Protein AF-A0A165H235-F1 (afdb_monomer_lite)

Organism: NCBI:txid1353952

Structure (mmCIF, N/CA/C/O backbone):
data_AF-A0A165H235-F1
#
_entry.id   AF-A0A165H235-F1
#
loop_
_atom_site.group_PDB
_atom_site.id
_atom_site.type_symbol
_atom_site.label_atom_id
_atom_site.label_alt_id
_atom_site.label_comp_id
_atom_site.label_asym_id
_atom_site.label_entity_id
_atom_site.label_seq_id
_atom_site.pdbx_PDB_ins_code
_atom_site.Cartn_x
_atom_site.Cartn_y
_atom_site.Cartn_z
_atom_site.occupancy
_atom_site.B_iso_or_equiv
_atom_site.auth_seq_id
_atom_site.auth_comp_id
_atom_site.auth_asym_id
_atom_site.auth_atom_id
_atom_site.pdbx_PDB_model_num
ATOM 1 N N . PRO A 1 1 ? -17.769 -40.967 25.991 1.00 37.25 1 PRO A N 1
ATOM 2 C CA . PRO A 1 1 ? -18.008 -39.716 26.748 1.00 37.25 1 PRO A CA 1
ATOM 3 C C . PRO A 1 1 ? -17.124 -38.586 26.201 1.00 37.25 1 PRO A C 1
ATOM 5 O O . PRO A 1 1 ? -15.931 -38.548 26.480 1.00 37.25 1 PRO A O 1
ATOM 8 N N . ILE A 1 2 ? -17.699 -37.720 25.364 1.00 36.91 2 ILE A N 1
ATOM 9 C CA . ILE A 1 2 ? -17.012 -36.523 24.865 1.00 36.91 2 ILE A CA 1
ATOM 10 C C . ILE A 1 2 ? -17.202 -35.439 25.925 1.00 36.91 2 ILE A C 1
ATOM 12 O O . ILE A 1 2 ? -18.337 -35.070 26.218 1.00 36.91 2 ILE A O 1
ATOM 16 N N . VAL A 1 3 ? -16.107 -34.974 26.523 1.00 38.44 3 VAL A N 1
ATOM 17 C CA . VAL A 1 3 ? -16.134 -33.826 27.436 1.00 38.44 3 VAL A CA 1
ATOM 18 C C . VAL A 1 3 ? -16.295 -32.567 26.576 1.00 38.44 3 VAL A C 1
ATOM 20 O O . VAL A 1 3 ? -15.507 -32.401 25.641 1.00 38.44 3 VAL A O 1
ATOM 23 N N . PRO A 1 4 ? -17.292 -31.698 26.820 1.00 41.06 4 PRO A N 1
ATOM 24 C CA . PRO A 1 4 ? -17.382 -30.426 26.115 1.00 41.06 4 PRO A CA 1
ATOM 25 C C . PRO A 1 4 ? -16.149 -29.581 26.438 1.00 41.06 4 PRO A C 1
ATOM 27 O O . PRO A 1 4 ? -15.816 -29.405 27.608 1.00 41.06 4 PRO A O 1
ATOM 30 N N . ALA A 1 5 ? -15.480 -29.053 25.414 1.00 43.16 5 ALA A N 1
ATOM 31 C CA . ALA A 1 5 ? -14.467 -28.030 25.631 1.00 43.16 5 ALA A CA 1
ATOM 32 C C . ALA A 1 5 ? -15.150 -26.784 26.210 1.00 43.16 5 ALA A C 1
ATOM 34 O O . ALA A 1 5 ? -16.130 -26.299 25.637 1.00 43.16 5 ALA A O 1
ATOM 35 N N . GLU A 1 6 ? -14.646 -26.280 27.335 1.00 39.03 6 GLU A N 1
ATOM 36 C CA . GLU A 1 6 ? -15.131 -25.036 27.924 1.00 39.03 6 GLU A CA 1
ATOM 37 C C . GLU A 1 6 ? -14.938 -23.895 26.920 1.00 39.03 6 GLU A C 1
ATOM 39 O O . GLU A 1 6 ? -13.818 -23.552 26.536 1.00 39.03 6 GLU A O 1
ATOM 44 N N . LEU A 1 7 ? -16.052 -23.307 26.481 1.00 41.62 7 LEU A N 1
ATOM 45 C CA . LEU A 1 7 ? -16.044 -22.054 25.741 1.00 41.62 7 LEU A CA 1
ATOM 46 C C . LEU A 1 7 ? -15.643 -20.945 26.715 1.00 41.62 7 LEU A C 1
ATOM 48 O O . LEU A 1 7 ? -16.502 -20.341 27.353 1.00 41.62 7 LEU A O 1
ATOM 52 N N . SER A 1 8 ? -14.336 -20.694 26.828 1.00 43.06 8 SER A N 1
ATOM 53 C CA . SER A 1 8 ? -13.803 -19.514 27.509 1.00 43.06 8 SER A CA 1
ATOM 54 C C . SER A 1 8 ? -14.536 -18.275 26.998 1.00 43.06 8 SER A C 1
ATOM 56 O O . SER A 1 8 ? -14.546 -18.035 25.783 1.00 43.06 8 SER A O 1
ATOM 58 N N . GLU A 1 9 ? -15.149 -17.508 27.900 1.00 40.31 9 GLU A N 1
ATOM 59 C CA . GLU A 1 9 ? -15.896 -16.309 27.527 1.00 40.31 9 GLU A CA 1
ATOM 60 C C . GLU A 1 9 ? -15.015 -15.366 26.688 1.00 40.31 9 GLU A C 1
ATOM 62 O O . GLU A 1 9 ? -13.829 -15.194 26.992 1.00 40.31 9 GLU A O 1
ATOM 67 N N . PRO A 1 10 ? -15.552 -14.750 25.618 1.00 41.97 10 PRO A N 1
ATOM 68 C CA . PRO A 1 10 ? -14.783 -13.806 24.828 1.00 41.97 10 PRO A CA 1
ATOM 69 C C . PRO A 1 10 ? -14.443 -12.597 25.700 1.00 41.97 10 PRO A C 1
ATOM 71 O O . PRO A 1 10 ? -15.325 -11.814 26.052 1.00 41.97 10 PRO A O 1
ATOM 74 N N . SER A 1 11 ? -13.154 -12.441 26.014 1.00 43.47 11 SER A N 1
ATOM 75 C CA . SER A 1 11 ? -12.611 -11.264 26.691 1.00 43.47 11 SER A CA 1
ATOM 76 C C . SER A 1 11 ? -13.186 -9.994 26.068 1.00 43.47 11 SER A C 1
ATOM 78 O O . SER A 1 11 ? -13.089 -9.816 24.847 1.00 43.47 11 SER A O 1
ATOM 80 N N . VAL A 1 12 ? -13.782 -9.140 26.906 1.00 47.09 12 VAL A N 1
ATOM 81 C CA . VAL A 1 12 ? -14.379 -7.858 26.506 1.00 47.09 12 VAL A CA 1
ATOM 82 C C . VAL A 1 12 ? -13.406 -7.125 25.573 1.00 47.09 12 VAL A C 1
ATOM 84 O O . VAL A 1 12 ? -12.228 -7.018 25.924 1.00 47.09 12 VAL A O 1
ATOM 87 N N . PRO A 1 13 ? -13.840 -6.662 24.384 1.00 52.34 13 PRO A N 1
ATOM 88 C CA . PRO A 1 13 ? -12.943 -5.954 23.486 1.00 52.34 13 PRO A CA 1
ATOM 89 C C . PRO A 1 13 ? -12.426 -4.696 24.178 1.00 52.34 13 PRO A C 1
ATOM 91 O O . PRO A 1 13 ? -13.201 -3.957 24.788 1.00 52.34 13 PRO A O 1
ATOM 94 N N . ASP A 1 14 ? -11.119 -4.477 24.056 1.00 62.03 14 ASP A N 1
ATOM 95 C CA . ASP A 1 14 ? -10.429 -3.292 24.556 1.00 62.03 14 ASP A CA 1
ATOM 96 C C . ASP A 1 14 ? -11.206 -2.034 24.132 1.00 62.03 14 ASP A C 1
ATOM 98 O O . ASP A 1 14 ? -11.599 -1.898 22.966 1.00 62.03 14 ASP A O 1
ATOM 102 N N . ALA A 1 15 ? -11.507 -1.147 25.083 1.00 79.62 15 ALA A N 1
ATOM 103 C CA . ALA A 1 15 ? -12.370 -0.002 24.809 1.00 79.62 15 ALA A CA 1
ATOM 104 C C . ALA A 1 15 ? -11.738 0.888 23.726 1.00 79.62 15 ALA A C 1
ATOM 106 O O . ALA A 1 15 ? -10.547 1.203 23.797 1.00 79.62 15 ALA A O 1
ATOM 107 N N . LEU A 1 16 ? -12.534 1.306 22.730 1.00 88.56 16 LEU A N 1
ATOM 108 C CA . LEU A 1 16 ? -12.018 2.095 21.610 1.00 88.56 16 LEU A CA 1
ATOM 109 C C . LEU A 1 16 ? -11.302 3.350 22.119 1.00 88.56 16 LEU A C 1
ATOM 111 O O . LEU A 1 16 ? -11.821 4.117 22.934 1.00 88.56 16 LEU A O 1
ATOM 115 N N . GLN A 1 17 ? -10.094 3.566 21.615 1.00 91.00 17 GLN A N 1
ATOM 116 C CA . GLN A 1 17 ? -9.222 4.628 22.087 1.00 91.00 17 GLN A CA 1
ATOM 117 C C . GLN A 1 17 ? -9.507 5.923 21.331 1.00 91.00 17 GLN A C 1
ATOM 119 O O . GLN A 1 17 ? -9.643 5.936 20.102 1.00 91.00 17 GLN A O 1
ATOM 124 N N . LYS A 1 18 ? -9.563 7.035 22.069 1.00 93.75 18 LYS A N 1
ATOM 125 C CA . LYS A 1 18 ? -9.754 8.360 21.475 1.00 93.75 18 LYS A CA 1
ATOM 126 C C . LYS A 1 18 ? -8.512 8.768 20.691 1.00 93.75 18 LYS A C 1
ATOM 128 O O . LYS A 1 18 ? -7.408 8.783 21.225 1.00 93.75 18 LYS A O 1
ATOM 133 N N . GLY A 1 19 ? -8.705 9.150 19.435 1.00 93.88 19 GLY A N 1
ATOM 134 C CA . GLY A 1 19 ? -7.617 9.505 18.529 1.00 93.88 19 GLY A CA 1
ATOM 135 C C . GLY A 1 19 ? -8.116 10.257 17.303 1.00 93.88 19 GLY A C 1
ATOM 136 O O . GLY A 1 19 ? -9.317 10.372 17.066 1.00 93.88 19 GLY A O 1
ATOM 137 N N . ARG A 1 20 ? -7.188 10.802 16.514 1.00 96.62 20 ARG A N 1
ATOM 138 C CA . ARG A 1 20 ? -7.482 11.449 15.229 1.00 96.62 20 ARG A CA 1
ATOM 139 C C . ARG A 1 20 ? -6.383 11.122 14.230 1.00 96.62 20 ARG A C 1
ATOM 141 O O . ARG A 1 20 ? -5.209 11.236 14.565 1.00 96.62 20 ARG A O 1
ATOM 148 N N . ALA A 1 21 ? -6.770 10.791 13.003 1.00 97.75 21 ALA A N 1
ATOM 149 C CA . ALA A 1 21 ? -5.845 10.738 11.876 1.00 97.75 21 ALA A CA 1
ATOM 150 C C . ALA A 1 21 ? -5.253 12.130 11.566 1.00 97.75 21 ALA A C 1
ATOM 152 O O . ALA A 1 21 ? -5.762 13.164 12.031 1.00 97.75 21 ALA A O 1
ATOM 153 N N . SER A 1 22 ? -4.213 12.174 10.734 1.00 96.88 22 SER A N 1
ATOM 154 C CA . SER A 1 22 ? -3.597 13.412 10.249 1.00 96.88 22 SER A CA 1
ATOM 155 C C . SER A 1 22 ? -4.636 14.372 9.640 1.00 96.88 22 SER A C 1
ATOM 157 O O . SER A 1 22 ? -5.705 13.968 9.166 1.00 96.88 22 SER A O 1
ATOM 159 N N . MET A 1 23 ? -4.345 15.680 9.656 1.00 95.56 23 MET A N 1
ATOM 160 C CA . MET A 1 23 ? -5.190 16.663 8.955 1.00 95.56 23 MET A CA 1
ATOM 161 C C . MET A 1 23 ? -5.272 16.352 7.455 1.00 95.56 23 MET A C 1
ATOM 163 O O . MET A 1 23 ? -6.344 16.477 6.872 1.00 95.56 23 MET A O 1
ATOM 167 N N . ARG A 1 24 ? -4.163 15.883 6.868 1.00 94.12 24 ARG A N 1
ATOM 168 C CA . ARG A 1 24 ? -4.024 15.491 5.462 1.00 94.12 24 ARG A CA 1
ATOM 169 C C . ARG A 1 24 ? -4.997 14.371 5.084 1.00 94.12 24 ARG A C 1
ATOM 171 O O . ARG A 1 24 ? -5.831 14.572 4.206 1.00 94.12 24 ARG A O 1
ATOM 178 N N . LEU A 1 25 ? -4.979 13.236 5.790 1.00 95.44 25 LEU A N 1
ATOM 179 C CA . LEU A 1 25 ? -5.918 12.137 5.532 1.00 95.44 25 LEU A CA 1
ATOM 180 C C . LEU A 1 25 ? -7.378 12.572 5.732 1.00 95.44 25 LEU A C 1
ATOM 182 O O . LEU A 1 25 ? -8.234 12.257 4.905 1.00 95.44 25 LEU A O 1
ATOM 186 N N . ARG A 1 26 ? -7.668 13.368 6.771 1.00 95.88 26 ARG A N 1
ATOM 187 C CA . ARG A 1 26 ? -9.016 13.921 7.006 1.00 95.88 26 ARG A CA 1
ATOM 188 C C . ARG A 1 26 ? -9.493 14.874 5.911 1.00 95.88 26 ARG A C 1
ATOM 190 O O . ARG A 1 26 ? -10.685 14.887 5.635 1.00 95.88 26 ARG A O 1
ATOM 197 N N . GLN A 1 27 ? -8.600 15.640 5.287 1.00 92.62 27 GLN A N 1
ATOM 198 C CA . GLN A 1 27 ? -8.924 16.498 4.142 1.00 92.62 27 GLN A CA 1
ATOM 199 C C . GLN A 1 27 ? -9.124 15.697 2.849 1.00 92.62 27 GLN A C 1
ATOM 201 O O . GLN A 1 27 ? -9.981 16.062 2.049 1.00 92.62 27 GLN A O 1
ATOM 206 N N . LEU A 1 28 ? -8.379 14.603 2.655 1.00 90.88 28 LEU A N 1
ATOM 207 C CA . LEU A 1 28 ? -8.539 13.715 1.500 1.00 90.88 28 LEU A CA 1
ATOM 208 C C . LEU A 1 28 ? -9.849 12.919 1.568 1.00 90.88 28 LEU A C 1
ATOM 210 O O . LEU A 1 28 ? -10.607 12.903 0.604 1.00 90.88 28 LEU A O 1
ATOM 214 N N . CYS A 1 29 ? -10.142 12.265 2.697 1.00 95.38 29 CYS A N 1
ATOM 215 C CA . CYS A 1 29 ? -11.358 11.466 2.853 1.00 95.38 29 CYS A CA 1
ATOM 216 C C . CYS A 1 29 ? -11.923 11.540 4.285 1.00 95.38 29 CYS A C 1
ATOM 218 O O . CYS A 1 29 ? -11.637 10.666 5.112 1.00 95.38 29 CYS A O 1
ATOM 220 N N . PR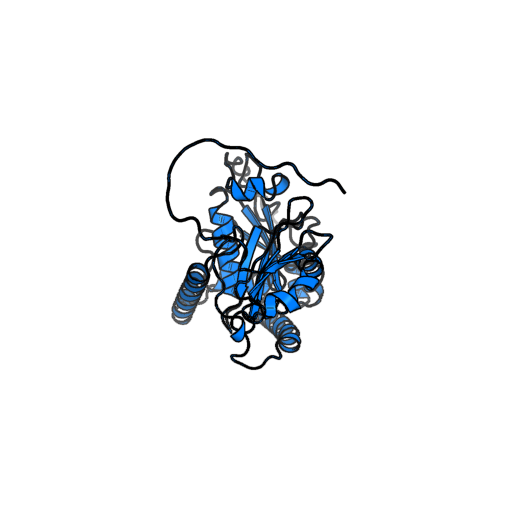O A 1 30 ? -12.790 12.527 4.593 1.00 95.94 30 PRO A N 1
ATOM 221 C CA . PRO A 1 30 ? -13.453 12.614 5.894 1.00 95.94 30 PRO A CA 1
ATOM 222 C C . PRO A 1 30 ? -14.178 11.316 6.280 1.00 95.94 30 PRO A C 1
ATOM 224 O O . PRO A 1 30 ? -14.092 10.885 7.425 1.00 95.94 30 PRO A O 1
ATOM 227 N N . ALA A 1 31 ? -14.816 10.644 5.314 1.00 95.94 31 ALA A N 1
ATOM 228 C CA . ALA A 1 31 ? -15.560 9.402 5.532 1.00 95.94 31 ALA A CA 1
ATOM 229 C C . ALA A 1 31 ? -14.698 8.231 6.050 1.00 95.94 31 ALA A C 1
ATOM 231 O O . ALA A 1 31 ? -15.208 7.392 6.785 1.00 95.94 31 ALA A O 1
ATOM 232 N N . CYS A 1 32 ? -13.406 8.174 5.703 1.00 95.94 32 CYS A N 1
ATOM 233 C CA . CYS A 1 32 ? -12.479 7.165 6.234 1.00 95.94 32 CYS A CA 1
ATOM 234 C C . CYS A 1 32 ? -11.742 7.627 7.498 1.00 95.94 32 CYS A C 1
ATOM 236 O O . CYS A 1 32 ? -11.387 6.798 8.329 1.00 95.94 32 CYS A O 1
ATOM 238 N N . PHE A 1 33 ? -11.466 8.928 7.637 1.00 97.62 33 PHE A N 1
ATOM 239 C CA . PHE A 1 33 ? -10.435 9.410 8.567 1.00 97.62 33 PHE A CA 1
ATOM 240 C C . PHE A 1 33 ? -10.931 10.368 9.657 1.00 97.62 33 PHE A C 1
ATOM 242 O O . PHE A 1 33 ? -10.156 10.731 10.544 1.00 97.62 33 PHE A O 1
ATOM 249 N N . ALA A 1 34 ? -12.202 10.779 9.636 1.00 96.56 34 ALA A N 1
ATOM 250 C CA . ALA A 1 34 ? -12.779 11.671 10.646 1.00 96.56 34 ALA A CA 1
ATOM 251 C C . ALA A 1 34 ? -13.246 10.963 11.935 1.00 96.56 34 ALA A C 1
ATOM 253 O O . ALA A 1 34 ? -13.811 11.630 12.803 1.00 96.56 34 ALA A O 1
ATOM 254 N N . SER A 1 35 ? -13.009 9.651 12.090 1.00 95.19 35 SER A N 1
ATOM 255 C CA . SER A 1 35 ? -13.328 8.946 13.339 1.00 95.19 35 SER A CA 1
ATOM 256 C C . SER A 1 35 ? -12.598 9.569 14.533 1.00 95.19 35 SER A C 1
ATOM 258 O O . SER A 1 35 ? -11.438 9.986 14.437 1.00 95.19 35 SER A O 1
ATOM 260 N N . LEU A 1 36 ? -13.289 9.613 15.671 1.00 95.00 36 LEU A N 1
ATOM 261 C CA . LEU A 1 36 ? -12.730 10.010 16.964 1.00 95.00 36 LEU A CA 1
ATOM 262 C C . LEU A 1 36 ? -12.313 8.803 17.816 1.00 95.00 36 LEU A C 1
ATOM 264 O O . LEU A 1 36 ? -11.631 8.986 18.821 1.00 95.00 36 LEU A O 1
ATOM 268 N N . GLU A 1 37 ? -12.706 7.596 17.408 1.00 95.81 37 GLU A N 1
ATOM 269 C CA . GLU A 1 37 ? -12.526 6.336 18.133 1.00 95.81 37 GLU A CA 1
ATOM 270 C C . GLU A 1 37 ? -11.891 5.288 17.211 1.00 95.81 37 GLU A C 1
ATOM 272 O O . GLU A 1 37 ? -12.273 5.165 16.042 1.00 95.81 37 GLU A O 1
ATOM 277 N N . TRP A 1 38 ? -10.887 4.584 17.732 1.00 96.75 38 TRP A N 1
ATOM 278 C CA . TRP A 1 38 ? -9.950 3.751 16.973 1.00 96.75 38 TRP A CA 1
ATOM 279 C C . TRP A 1 38 ? -9.523 2.528 17.792 1.00 96.75 38 TRP A C 1
ATOM 281 O O . TRP A 1 38 ? -9.573 2.559 19.022 1.00 96.75 38 TRP A O 1
ATOM 291 N N . GLY A 1 39 ? -9.043 1.475 17.132 1.00 95.88 39 GLY A N 1
ATOM 292 C CA . GLY A 1 39 ? -8.624 0.230 17.780 1.00 95.88 39 GLY A CA 1
ATOM 293 C C . GLY A 1 39 ? -9.645 -0.898 17.684 1.00 95.88 39 GLY A C 1
ATOM 294 O O . GLY A 1 39 ? -9.675 -1.770 18.547 1.00 95.88 39 GLY A O 1
ATOM 295 N N . ARG A 1 40 ? -10.487 -0.912 16.644 1.00 95.50 40 ARG A N 1
ATOM 296 C CA . ARG A 1 40 ? -11.348 -2.073 16.372 1.00 95.50 40 ARG A CA 1
ATOM 297 C C . ARG A 1 40 ? -10.511 -3.305 16.034 1.00 95.50 40 ARG A C 1
ATOM 299 O O . ARG A 1 40 ? -9.468 -3.188 15.388 1.00 95.50 40 ARG A O 1
ATOM 306 N N . ASP A 1 41 ? -11.010 -4.490 16.394 1.00 94.62 41 ASP A N 1
ATOM 307 C CA . ASP A 1 41 ? -10.393 -5.776 16.042 1.00 94.62 41 ASP A CA 1
ATOM 308 C C . ASP A 1 41 ? -10.166 -5.874 14.524 1.00 94.62 41 ASP A C 1
ATOM 310 O O . ASP A 1 41 ? -11.106 -6.039 13.738 1.00 94.62 41 ASP A O 1
ATOM 314 N N . VAL A 1 42 ? -8.889 -5.818 14.131 1.00 95.00 42 VAL A N 1
ATOM 315 C CA . VAL A 1 42 ? -8.429 -5.867 12.739 1.00 95.00 42 VAL A CA 1
ATOM 316 C C . VAL A 1 42 ? -8.917 -7.116 11.999 1.00 95.00 42 VAL A C 1
ATOM 318 O O . VAL A 1 42 ? -9.077 -7.097 10.783 1.00 95.00 42 VAL A O 1
ATOM 321 N N . ARG A 1 43 ? -9.180 -8.220 12.705 1.00 90.88 43 ARG A N 1
ATOM 322 C CA . ARG A 1 43 ? -9.660 -9.461 12.089 1.00 90.88 43 ARG A CA 1
ATOM 323 C C . ARG A 1 43 ? -11.168 -9.453 11.868 1.00 90.88 43 ARG A C 1
ATOM 325 O O . ARG A 1 43 ? -11.639 -10.245 11.065 1.00 90.88 43 ARG A O 1
ATOM 332 N N . ARG A 1 44 ? -11.932 -8.586 12.540 1.00 92.00 44 ARG A N 1
ATOM 333 C CA . ARG A 1 44 ? -13.399 -8.504 12.405 1.00 92.00 44 ARG A CA 1
ATOM 334 C C . ARG A 1 44 ? -13.848 -7.314 11.573 1.00 92.00 44 ARG A C 1
ATOM 336 O O . ARG A 1 44 ? -14.687 -7.490 10.693 1.00 92.00 44 ARG A O 1
ATOM 343 N N . PHE A 1 45 ? -13.313 -6.129 11.860 1.00 91.38 45 PHE A N 1
ATOM 344 C CA . PHE A 1 45 ? -13.677 -4.878 11.199 1.00 91.38 45 PHE A CA 1
ATOM 345 C C . PHE A 1 45 ? -12.589 -3.811 11.438 1.00 91.38 45 PHE A C 1
ATOM 347 O O . PHE A 1 45 ? -12.702 -3.053 12.403 1.00 91.38 45 PHE A O 1
ATOM 354 N N . PRO A 1 46 ? -11.531 -3.755 10.602 1.00 96.31 46 PRO A N 1
ATOM 355 C CA . PRO A 1 46 ? -10.511 -2.710 10.667 1.00 96.31 46 PRO A CA 1
ATOM 356 C C . PRO A 1 46 ? -11.102 -1.297 10.704 1.00 96.31 46 PRO A C 1
ATOM 358 O O . PRO A 1 46 ? -12.145 -1.038 10.101 1.00 96.31 46 PRO A O 1
ATOM 361 N N . ASP A 1 47 ? -10.410 -0.361 11.354 1.00 97.44 47 ASP A N 1
ATOM 362 C CA . ASP A 1 47 ? -10.820 1.049 11.348 1.00 97.44 47 ASP A CA 1
ATOM 363 C C . ASP A 1 47 ? -10.767 1.653 9.934 1.00 97.44 47 ASP A C 1
ATOM 365 O O . ASP A 1 47 ? -11.642 2.435 9.559 1.00 97.44 47 ASP A O 1
ATOM 369 N N . VAL A 1 48 ? -9.760 1.267 9.140 1.00 97.50 48 VAL A N 1
ATOM 370 C CA . VAL A 1 48 ? -9.546 1.737 7.762 1.00 97.50 48 VAL A CA 1
ATOM 371 C C . VAL A 1 48 ? -9.375 0.554 6.816 1.00 97.50 48 VAL A C 1
ATOM 373 O O . VAL A 1 48 ? -8.643 -0.387 7.116 1.00 97.50 48 VAL A O 1
ATOM 376 N N . LEU A 1 49 ? -9.984 0.639 5.631 1.00 97.69 49 LEU A N 1
ATOM 377 C CA . LEU A 1 49 ? -9.682 -0.225 4.490 1.00 97.69 49 LEU A CA 1
ATOM 378 C C . LEU A 1 49 ? -9.033 0.593 3.363 1.00 97.69 49 LEU A C 1
ATOM 380 O O . LEU A 1 49 ? -9.537 1.663 3.004 1.00 97.69 49 LEU A O 1
ATOM 384 N N . ILE A 1 50 ? -7.939 0.071 2.805 1.00 97.44 50 ILE A N 1
ATOM 385 C CA . ILE A 1 50 ? -7.237 0.629 1.641 1.00 97.44 50 ILE A CA 1
ATOM 386 C C . ILE A 1 50 ? -7.041 -0.415 0.541 1.00 97.44 50 ILE A C 1
ATOM 388 O O . ILE A 1 50 ? -7.056 -1.622 0.794 1.00 97.44 50 ILE A O 1
ATOM 392 N N . GLN A 1 51 ? -6.790 0.066 -0.672 1.00 96.31 51 GLN A N 1
ATOM 393 C CA . GLN A 1 51 ? -6.434 -0.719 -1.845 1.00 96.31 51 GLN A CA 1
ATOM 394 C C . GLN A 1 51 ? -5.059 -0.287 -2.351 1.00 96.31 51 GLN A C 1
ATOM 396 O O . GLN A 1 51 ? -4.790 0.914 -2.440 1.00 96.31 51 GLN A O 1
ATOM 401 N N . LEU A 1 52 ? -4.207 -1.253 -2.689 1.00 95.25 52 LEU A N 1
ATOM 402 C CA . LEU A 1 52 ? -2.899 -1.047 -3.309 1.00 95.25 52 LEU A CA 1
ATOM 403 C C . LEU A 1 52 ? -2.893 -1.663 -4.710 1.00 95.25 52 LEU A C 1
ATOM 405 O O . LEU A 1 52 ? -3.345 -2.791 -4.868 1.00 95.25 52 LEU A O 1
ATOM 409 N N . ASP A 1 53 ? -2.328 -0.967 -5.696 1.00 93.06 53 ASP A N 1
ATOM 410 C CA . ASP A 1 53 ? -1.931 -1.566 -6.983 1.00 93.06 53 ASP A CA 1
ATOM 411 C C . ASP A 1 53 ? -0.753 -0.794 -7.613 1.00 93.06 53 ASP A C 1
ATOM 413 O O . ASP A 1 53 ? -0.559 0.392 -7.333 1.00 93.06 53 ASP A O 1
ATOM 417 N N . GLY A 1 54 ? 0.038 -1.475 -8.450 1.00 89.75 54 GLY A N 1
ATOM 418 C CA . GLY A 1 54 ? 1.149 -0.942 -9.230 1.00 89.75 54 GLY A CA 1
ATOM 419 C C . GLY A 1 54 ? 0.894 -0.966 -10.742 1.00 89.75 54 GLY A C 1
ATOM 420 O O . GLY A 1 54 ? 0.890 -2.023 -11.369 1.00 89.75 54 GLY A O 1
ATOM 421 N N . ASN A 1 55 ? 0.806 0.212 -11.360 1.00 87.50 55 ASN A N 1
ATOM 422 C CA . ASN A 1 55 ? 0.587 0.373 -12.792 1.00 87.50 55 ASN A CA 1
ATOM 423 C C . ASN A 1 55 ? 1.882 0.683 -13.555 1.00 87.50 55 ASN A C 1
ATOM 425 O O . ASN A 1 55 ? 2.444 1.778 -13.478 1.00 87.50 55 ASN A O 1
ATOM 429 N N . PHE A 1 56 ? 2.295 -0.273 -14.386 1.00 85.62 56 PHE A N 1
ATOM 430 C CA . PHE A 1 56 ? 3.517 -0.228 -15.190 1.00 85.62 56 PHE A CA 1
ATOM 431 C C . PHE A 1 56 ? 3.355 0.469 -16.550 1.00 85.62 56 PHE A C 1
ATOM 433 O O . PHE A 1 56 ? 4.296 0.462 -17.338 1.00 85.62 56 PHE A O 1
ATOM 440 N N . HIS A 1 57 ? 2.205 1.073 -16.867 1.00 82.81 57 HIS A N 1
ATOM 441 C CA . HIS A 1 57 ? 2.016 1.857 -18.098 1.00 82.81 57 HIS A CA 1
ATOM 442 C C . HIS A 1 57 ? 2.428 3.327 -17.932 1.00 82.81 57 HIS A C 1
ATOM 444 O O . HIS A 1 57 ? 2.870 3.956 -18.903 1.00 82.81 57 HIS A O 1
ATOM 450 N N . HIS A 1 58 ? 2.328 3.856 -16.706 1.00 79.88 58 HIS A N 1
ATOM 451 C CA . HIS A 1 58 ? 2.795 5.187 -16.303 1.00 79.88 58 HIS A CA 1
ATOM 452 C C . HIS A 1 58 ? 4.330 5.212 -16.160 1.00 79.88 58 HIS A C 1
ATOM 454 O O . HIS A 1 58 ? 4.864 5.404 -15.074 1.00 79.88 58 HIS A O 1
ATOM 460 N N . ARG A 1 59 ? 5.040 4.970 -17.269 1.00 82.88 59 ARG A N 1
ATOM 461 C CA . ARG A 1 59 ? 6.507 5.075 -17.360 1.00 82.88 59 ARG A CA 1
ATOM 462 C C . ARG A 1 59 ? 6.919 6.457 -17.854 1.00 82.88 59 ARG A C 1
ATOM 464 O O . ARG A 1 59 ? 6.293 6.947 -18.799 1.00 82.88 59 ARG A O 1
ATOM 471 N N . ARG A 1 60 ? 8.003 7.012 -17.306 1.00 80.75 60 ARG A N 1
ATOM 472 C CA . ARG A 1 60 ? 8.703 8.198 -17.826 1.00 80.75 60 ARG A CA 1
ATOM 473 C C . ARG A 1 60 ? 9.941 7.767 -18.608 1.00 80.75 60 ARG A C 1
ATOM 475 O O . ARG A 1 60 ? 10.623 6.826 -18.217 1.00 80.75 60 ARG A O 1
ATOM 482 N N . ASN A 1 61 ? 10.208 8.411 -19.743 1.00 81.69 61 ASN A N 1
ATOM 483 C CA . ASN A 1 61 ? 11.441 8.191 -20.493 1.00 81.69 61 ASN A CA 1
ATOM 484 C C . ASN A 1 61 ? 12.602 8.928 -19.816 1.00 81.69 61 ASN A C 1
ATOM 486 O O . ASN A 1 61 ? 12.458 10.103 -19.483 1.00 81.69 61 ASN A O 1
ATOM 490 N N . THR A 1 62 ? 13.787 8.319 -19.779 1.00 78.44 62 THR A N 1
ATOM 491 C CA . THR A 1 62 ? 15.026 8.936 -19.259 1.00 78.44 62 THR A CA 1
ATOM 492 C C . THR A 1 62 ? 15.325 10.300 -19.907 1.00 78.44 62 THR A C 1
ATOM 494 O O . THR A 1 62 ? 15.836 11.216 -19.265 1.00 78.44 62 THR A O 1
ATOM 497 N N . ASN A 1 63 ? 14.932 10.477 -21.174 1.00 73.25 63 ASN A N 1
ATOM 498 C CA . ASN A 1 63 ? 15.110 11.719 -21.934 1.00 73.25 63 ASN A CA 1
ATOM 499 C C . ASN A 1 63 ? 14.103 12.838 -21.582 1.00 73.25 63 ASN A C 1
ATOM 501 O O . ASN A 1 63 ? 14.227 13.931 -22.127 1.00 73.25 63 ASN A O 1
ATOM 505 N N . GLY A 1 64 ? 13.120 12.606 -20.699 1.00 64.31 64 GLY A N 1
ATOM 506 C CA . GLY A 1 64 ? 12.237 13.669 -20.189 1.00 64.31 64 GLY A CA 1
ATOM 507 C C . GLY A 1 64 ? 13.000 14.722 -19.374 1.00 64.31 64 GLY A C 1
ATOM 508 O O . GLY A 1 64 ? 12.637 15.899 -19.363 1.00 64.31 64 GLY A O 1
ATOM 509 N N . GLY A 1 65 ? 14.119 14.317 -18.761 1.00 62.12 65 GLY A N 1
ATOM 510 C CA . GLY A 1 65 ? 14.998 15.184 -17.982 1.00 62.12 65 GLY A CA 1
ATOM 511 C C . GLY A 1 65 ? 14.385 15.626 -16.651 1.00 62.12 65 GLY A C 1
ATOM 512 O O . GLY A 1 65 ? 13.380 15.092 -16.200 1.00 62.12 65 GLY A O 1
ATOM 513 N N . GLN A 1 66 ? 15.014 16.622 -16.026 1.00 62.78 66 GLN A N 1
ATOM 514 C CA . GLN A 1 66 ? 14.471 17.327 -14.862 1.00 62.78 66 GLN A CA 1
ATOM 515 C C . GLN A 1 66 ? 13.851 18.646 -15.338 1.00 62.78 66 GLN A C 1
ATOM 517 O O . GLN A 1 66 ? 14.528 19.456 -15.986 1.00 62.78 66 GLN A O 1
ATOM 522 N N . GLY A 1 67 ? 12.563 18.837 -15.063 1.00 60.38 67 GLY A N 1
ATOM 523 C CA . GLY A 1 67 ? 11.858 20.101 -15.280 1.00 60.38 67 GLY A CA 1
ATOM 524 C C . GLY A 1 67 ? 12.039 21.076 -14.107 1.00 60.38 67 GLY A C 1
ATOM 525 O O . GLY A 1 67 ? 12.497 20.662 -13.040 1.00 60.38 67 GLY A O 1
ATOM 526 N N . PRO A 1 68 ? 11.671 22.363 -14.258 1.00 60.34 68 PRO A N 1
ATOM 527 C CA . PRO A 1 68 ? 11.582 23.276 -13.122 1.00 60.34 68 PRO A CA 1
ATOM 528 C C . PRO A 1 68 ? 10.637 22.712 -12.051 1.00 60.34 68 PRO A C 1
ATOM 530 O O . PRO A 1 68 ? 9.535 22.255 -12.366 1.00 60.34 68 PRO A O 1
ATOM 533 N N . ARG A 1 69 ? 11.053 22.765 -10.780 1.00 62.19 69 ARG A N 1
ATOM 534 C CA . ARG A 1 69 ? 10.183 22.476 -9.633 1.00 62.19 69 ARG A CA 1
ATOM 535 C C . ARG A 1 69 ? 9.357 23.720 -9.313 1.00 62.19 69 ARG A C 1
ATOM 537 O O . ARG A 1 69 ? 9.914 24.734 -8.913 1.00 62.19 69 ARG A O 1
ATOM 544 N N . PHE A 1 70 ? 8.042 23.633 -9.491 1.00 67.62 70 PHE A N 1
ATOM 545 C CA . PHE A 1 70 ? 7.092 24.719 -9.193 1.00 67.62 70 PHE A CA 1
ATOM 546 C C . PHE A 1 70 ? 5.862 24.252 -8.393 1.00 67.62 70 PHE A C 1
ATOM 548 O O . PHE A 1 70 ? 4.994 25.055 -8.062 1.00 67.62 70 PHE A O 1
ATOM 555 N N . TYR A 1 71 ? 5.771 22.956 -8.089 1.00 66.38 71 TYR A N 1
ATOM 556 C CA . TYR A 1 71 ? 4.716 22.364 -7.274 1.00 66.38 71 TYR A CA 1
ATOM 557 C C . TYR A 1 71 ? 5.288 21.196 -6.467 1.00 66.38 71 TYR A C 1
ATOM 559 O O . TYR A 1 71 ? 6.040 20.392 -7.017 1.00 66.38 71 TYR A O 1
ATOM 567 N N . GLU A 1 72 ? 4.911 21.102 -5.191 1.00 67.69 72 GLU A N 1
ATOM 568 C CA . GLU A 1 72 ? 5.320 20.025 -4.285 1.00 67.69 72 GLU A CA 1
ATOM 569 C C . GLU A 1 72 ? 4.199 18.963 -4.202 1.00 67.69 72 GLU A C 1
ATOM 571 O O . GLU A 1 72 ? 3.107 19.273 -3.704 1.00 67.69 72 GLU A O 1
ATOM 576 N N . PRO A 1 73 ? 4.398 17.727 -4.705 1.00 72.50 73 PRO A N 1
ATOM 577 C CA . PRO A 1 73 ? 3.327 16.734 -4.784 1.00 72.50 73 PRO A CA 1
ATOM 578 C C . PRO A 1 73 ? 2.922 16.171 -3.411 1.00 72.50 73 PRO A C 1
ATOM 580 O O . PRO A 1 73 ? 3.586 15.315 -2.840 1.00 72.50 73 PRO A O 1
ATOM 583 N N . GLN A 1 74 ? 1.747 16.562 -2.909 1.00 77.62 74 GLN A N 1
ATOM 584 C CA . GLN A 1 74 ? 1.265 16.193 -1.561 1.00 77.62 74 GLN A CA 1
ATOM 585 C C . GLN A 1 74 ? 0.911 14.703 -1.364 1.00 77.62 74 GLN A C 1
ATOM 587 O O . GLN A 1 74 ? 0.588 14.276 -0.248 1.00 77.62 74 GLN A O 1
ATOM 592 N N . LEU A 1 75 ? 0.903 13.915 -2.443 1.00 86.19 75 LEU A N 1
ATOM 593 C CA . LEU A 1 75 ? 0.574 12.488 -2.431 1.00 86.19 75 LEU A CA 1
ATOM 594 C C . LEU A 1 75 ? 1.790 11.580 -2.624 1.00 86.19 75 LEU A C 1
ATOM 596 O O . LEU A 1 75 ? 1.687 10.404 -2.289 1.00 86.19 75 LEU A O 1
ATOM 600 N N . PHE A 1 76 ? 2.905 12.081 -3.158 1.00 87.44 76 PHE A N 1
ATOM 601 C CA . PHE A 1 76 ? 4.056 11.231 -3.451 1.00 87.44 76 PHE A CA 1
ATOM 602 C C . PHE A 1 76 ? 4.884 10.984 -2.192 1.00 87.44 76 PHE A C 1
ATOM 604 O O . PHE A 1 76 ? 5.125 11.896 -1.404 1.00 87.44 76 PHE A O 1
ATOM 611 N N . LEU A 1 77 ? 5.325 9.741 -2.014 1.00 89.62 77 LEU A N 1
ATOM 612 C CA . LEU A 1 77 ? 6.437 9.442 -1.122 1.00 89.62 77 LEU A CA 1
ATOM 613 C C . LEU A 1 77 ? 7.730 9.967 -1.737 1.00 89.62 77 LEU A C 1
ATOM 615 O O . LEU A 1 77 ? 7.923 9.886 -2.948 1.00 89.62 77 LEU A O 1
ATOM 619 N N . ASP A 1 78 ? 8.627 10.433 -0.878 1.00 89.19 78 ASP A N 1
ATOM 620 C CA . ASP A 1 78 ? 10.007 10.690 -1.260 1.00 89.19 78 ASP A CA 1
ATOM 621 C C . ASP A 1 78 ? 10.699 9.381 -1.692 1.00 89.19 78 ASP A C 1
ATOM 623 O O . ASP A 1 78 ? 10.608 8.349 -1.016 1.00 89.19 78 ASP A O 1
ATOM 627 N N . ASP A 1 79 ? 11.397 9.417 -2.828 1.00 88.31 79 ASP A N 1
ATOM 628 C CA . ASP A 1 79 ? 12.022 8.227 -3.410 1.00 88.31 79 ASP A CA 1
ATOM 629 C C . ASP A 1 79 ? 13.194 7.707 -2.551 1.00 88.31 79 ASP A C 1
ATOM 631 O O . ASP A 1 79 ? 13.451 6.500 -2.536 1.00 88.31 79 ASP A O 1
ATOM 635 N N . ALA A 1 80 ? 13.876 8.569 -1.781 1.00 91.50 80 ALA A N 1
ATOM 636 C CA . ALA A 1 80 ? 14.928 8.143 -0.855 1.00 91.50 80 ALA A CA 1
ATOM 637 C C . ALA A 1 80 ? 14.346 7.483 0.409 1.00 91.50 80 ALA A C 1
ATOM 639 O O . ALA A 1 80 ? 14.897 6.485 0.883 1.00 91.50 80 ALA A O 1
ATOM 640 N N . TRP A 1 81 ? 13.192 7.943 0.908 1.00 93.88 81 TRP A N 1
ATOM 641 C CA . TRP A 1 81 ? 12.422 7.219 1.925 1.00 93.88 81 TRP A CA 1
ATOM 642 C C . TRP A 1 81 ? 12.041 5.816 1.437 1.00 93.88 81 TRP A C 1
ATOM 644 O O . TRP A 1 81 ? 12.323 4.836 2.131 1.00 93.88 81 TRP A O 1
ATOM 654 N N . VAL A 1 82 ? 11.476 5.689 0.231 1.00 93.31 82 VAL A N 1
ATOM 655 C CA . VAL A 1 82 ? 11.108 4.382 -0.346 1.00 93.31 82 VAL A CA 1
ATOM 656 C C . VAL A 1 82 ? 12.340 3.485 -0.523 1.00 93.31 82 VAL A C 1
ATOM 658 O O . VAL A 1 82 ? 12.294 2.307 -0.164 1.00 93.31 82 VAL A O 1
ATOM 661 N N . ALA A 1 83 ? 13.467 4.031 -0.988 1.00 92.81 83 ALA A N 1
ATOM 662 C CA . ALA A 1 83 ? 14.727 3.293 -1.066 1.00 92.81 83 ALA A CA 1
ATOM 663 C C . ALA A 1 83 ? 15.209 2.813 0.319 1.00 92.81 83 ALA A C 1
ATOM 665 O O . ALA A 1 83 ? 15.625 1.664 0.455 1.00 92.81 83 ALA A O 1
ATOM 666 N N . SER A 1 84 ? 15.077 3.636 1.368 1.00 95.06 84 SER A N 1
ATOM 667 C CA . SER A 1 84 ? 15.429 3.254 2.748 1.00 95.06 84 SER A CA 1
ATOM 668 C C . SER A 1 84 ? 14.545 2.135 3.320 1.00 95.06 84 SER A C 1
ATOM 670 O O . SER A 1 84 ? 14.996 1.355 4.161 1.00 95.06 84 SER A O 1
ATOM 672 N N . VAL A 1 85 ? 13.286 2.029 2.873 1.00 95.69 85 VAL A N 1
ATOM 673 C CA . VAL A 1 85 ? 12.408 0.887 3.179 1.00 95.69 85 VAL A CA 1
ATOM 674 C C . VAL A 1 85 ? 12.959 -0.372 2.505 1.00 95.69 85 VAL A C 1
ATOM 676 O O . VAL A 1 85 ? 13.089 -1.399 3.166 1.00 95.69 85 VAL A O 1
ATOM 679 N N . GLY A 1 86 ? 13.352 -0.276 1.230 1.00 94.12 86 GLY A N 1
ATOM 680 C CA . GLY A 1 86 ? 13.974 -1.370 0.479 1.00 94.12 86 GLY A CA 1
ATOM 681 C C . GLY A 1 86 ? 15.262 -1.898 1.118 1.00 94.12 86 GLY A C 1
ATOM 682 O O . GLY A 1 86 ? 15.383 -3.104 1.323 1.00 94.12 86 GLY A O 1
ATOM 683 N N . SER A 1 87 ? 16.188 -1.016 1.513 1.00 94.25 87 SER A N 1
ATOM 684 C CA . SER A 1 87 ? 17.429 -1.424 2.194 1.00 94.25 87 SER A CA 1
ATOM 685 C C . SER A 1 87 ? 17.146 -2.198 3.485 1.00 94.25 87 SER A C 1
ATOM 687 O O . SER A 1 87 ? 17.640 -3.310 3.649 1.00 94.25 87 SER A O 1
ATOM 689 N N . ARG A 1 88 ? 16.251 -1.679 4.343 1.00 94.94 88 ARG A N 1
ATOM 690 C CA . ARG A 1 88 ? 15.832 -2.367 5.579 1.00 94.94 88 ARG A CA 1
ATOM 691 C C . ARG A 1 88 ? 15.212 -3.743 5.311 1.00 94.94 88 ARG A C 1
ATOM 693 O O . ARG A 1 88 ? 15.352 -4.645 6.131 1.00 94.94 88 ARG A O 1
ATOM 700 N N . MET A 1 89 ? 14.519 -3.920 4.185 1.00 94.56 89 MET A N 1
ATOM 701 C CA . MET A 1 89 ? 13.949 -5.213 3.798 1.00 94.56 89 MET A CA 1
ATOM 702 C C . MET A 1 89 ? 15.017 -6.206 3.320 1.00 94.56 89 MET A C 1
ATOM 704 O O . MET A 1 89 ? 14.914 -7.384 3.661 1.00 94.56 89 MET A O 1
ATOM 708 N N . GLU A 1 90 ? 16.068 -5.776 2.606 1.00 93.25 90 GLU A N 1
ATOM 709 C CA . GLU A 1 90 ? 17.210 -6.664 2.323 1.00 93.25 90 GLU A CA 1
ATOM 710 C C . GLU A 1 90 ? 17.940 -7.060 3.609 1.00 93.25 90 GLU A C 1
ATOM 712 O O . GLU A 1 90 ? 18.214 -8.246 3.782 1.00 93.25 90 GLU A O 1
ATOM 717 N N . ASP A 1 91 ? 18.167 -6.124 4.537 1.00 93.38 91 ASP A N 1
ATOM 718 C CA . ASP A 1 91 ? 18.802 -6.415 5.829 1.00 93.38 91 ASP A CA 1
ATOM 719 C C . ASP A 1 91 ? 18.020 -7.489 6.609 1.00 93.38 91 ASP A C 1
ATOM 721 O O . ASP A 1 91 ? 18.592 -8.488 7.052 1.00 93.38 91 ASP A O 1
ATOM 725 N N . LEU A 1 92 ? 16.690 -7.350 6.704 1.00 92.94 92 LEU A N 1
ATOM 726 C CA . LEU A 1 92 ? 15.809 -8.342 7.338 1.00 92.94 92 LEU A CA 1
ATOM 727 C C . LEU A 1 92 ? 15.861 -9.712 6.638 1.00 92.94 92 LEU A C 1
ATOM 729 O O . LEU A 1 92 ? 15.921 -10.751 7.304 1.00 92.94 92 LEU A O 1
ATOM 733 N N . ARG A 1 93 ? 15.894 -9.745 5.297 1.00 91.25 93 ARG A N 1
ATOM 734 C CA . ARG A 1 93 ? 16.062 -10.995 4.534 1.00 91.25 93 ARG A CA 1
ATOM 735 C C . ARG A 1 93 ? 17.428 -11.634 4.771 1.00 91.25 93 ARG A C 1
ATOM 737 O O . ARG A 1 93 ? 17.504 -12.856 4.903 1.00 91.25 93 ARG A O 1
ATOM 744 N N . ALA A 1 94 ? 18.495 -10.840 4.831 1.00 90.62 94 ALA A N 1
ATOM 745 C CA . ALA A 1 94 ? 19.847 -11.311 5.102 1.00 90.62 94 ALA A CA 1
ATOM 746 C C . ALA A 1 94 ? 19.955 -11.914 6.512 1.00 90.62 94 ALA A C 1
ATOM 748 O O . ALA A 1 94 ? 20.488 -13.014 6.659 1.00 90.62 94 ALA A O 1
ATOM 749 N N . MET A 1 95 ? 19.362 -11.267 7.522 1.00 87.62 95 MET A N 1
ATOM 750 C CA . MET A 1 95 ? 19.271 -11.805 8.884 1.00 87.62 95 MET A CA 1
ATOM 751 C C . MET A 1 95 ? 18.463 -13.110 8.937 1.00 87.62 95 MET A C 1
ATOM 753 O O . MET A 1 95 ? 18.907 -14.075 9.556 1.00 87.62 95 MET A O 1
ATOM 757 N N . HIS A 1 96 ? 17.318 -13.194 8.245 1.00 83.31 96 HIS A N 1
ATOM 758 C CA . HIS A 1 96 ? 16.516 -14.423 8.215 1.00 83.31 96 HIS A CA 1
ATOM 759 C C . HIS A 1 96 ? 17.262 -15.602 7.566 1.00 83.31 96 HIS A C 1
ATOM 761 O O . HIS A 1 96 ? 17.136 -16.730 8.035 1.00 83.31 96 HIS A O 1
ATOM 767 N N . ARG A 1 97 ? 18.079 -15.377 6.523 1.00 74.25 97 ARG A N 1
ATOM 768 C CA . ARG A 1 97 ? 18.920 -16.437 5.916 1.00 74.25 97 ARG A CA 1
ATOM 769 C C . ARG A 1 97 ? 19.918 -17.063 6.908 1.00 74.25 97 ARG A C 1
ATOM 771 O O . ARG A 1 97 ? 20.393 -18.162 6.642 1.00 74.25 97 ARG A O 1
ATOM 778 N N . ALA A 1 98 ? 20.225 -16.390 8.019 1.00 63.03 98 ALA A N 1
ATOM 779 C CA . ALA A 1 98 ? 21.122 -16.866 9.073 1.00 63.03 98 ALA A CA 1
ATOM 780 C C . ALA A 1 98 ? 20.394 -17.404 10.327 1.00 63.03 98 ALA A C 1
ATOM 782 O O . ALA A 1 98 ? 21.057 -17.812 11.281 1.00 63.03 98 ALA A O 1
ATOM 783 N N . GLY A 1 99 ? 19.055 -17.394 10.358 1.00 60.50 99 GLY A N 1
ATOM 784 C CA . GLY A 1 99 ? 18.249 -17.740 11.535 1.00 60.50 99 GLY A CA 1
ATOM 785 C C . GLY A 1 99 ? 17.306 -18.938 11.337 1.00 60.50 99 GLY A C 1
ATOM 786 O O . GLY A 1 99 ? 17.088 -19.391 10.213 1.00 60.50 99 GLY A O 1
ATOM 787 N N . PRO A 1 100 ? 16.715 -19.468 12.426 1.00 55.19 100 PRO A N 1
ATOM 788 C CA . PRO A 1 100 ? 15.716 -20.529 12.345 1.00 55.19 100 PRO A CA 1
ATOM 789 C C . PRO A 1 100 ? 14.392 -20.012 11.760 1.00 55.19 100 PRO A C 1
ATOM 791 O O . PRO A 1 100 ? 13.861 -18.988 12.197 1.00 55.19 100 PRO A O 1
ATOM 794 N N . VAL A 1 101 ? 13.838 -20.761 10.803 1.00 57.59 101 VAL A N 1
ATOM 795 C CA . VAL A 1 101 ? 12.568 -20.449 10.126 1.00 57.59 101 VAL A CA 1
ATOM 796 C C . VAL A 1 101 ? 11.415 -20.411 11.133 1.00 57.59 101 VAL A C 1
ATOM 798 O O . VAL A 1 101 ? 11.234 -21.349 11.911 1.00 57.59 101 VAL A O 1
ATOM 801 N N . ARG A 1 102 ? 10.601 -19.349 11.097 1.00 56.97 102 ARG A N 1
ATOM 802 C CA . ARG A 1 102 ? 9.392 -19.214 11.927 1.00 56.97 102 ARG A CA 1
ATOM 803 C C . ARG A 1 102 ? 8.140 -19.598 11.122 1.00 56.97 102 ARG A C 1
ATOM 805 O O . ARG A 1 102 ? 7.726 -18.822 10.262 1.00 56.97 102 ARG A O 1
ATOM 812 N N . PRO A 1 103 ? 7.498 -20.752 11.385 1.00 53.12 103 PRO A N 1
ATOM 813 C CA . PRO A 1 103 ? 6.313 -21.169 10.642 1.00 53.12 103 PRO A CA 1
ATOM 814 C C . PRO A 1 103 ? 5.064 -20.431 11.147 1.00 53.12 103 PRO A C 1
ATOM 816 O O . PRO A 1 103 ? 4.442 -20.822 12.134 1.00 53.12 103 PRO A O 1
ATOM 819 N N . HIS A 1 104 ? 4.676 -19.355 10.458 1.00 58.12 104 HIS A N 1
ATOM 820 C CA . HIS A 1 104 ? 3.365 -18.726 10.654 1.00 58.12 104 HIS A CA 1
ATOM 821 C C . HIS A 1 104 ? 2.755 -18.194 9.347 1.00 58.12 104 HIS A C 1
ATOM 823 O O . HIS A 1 104 ? 2.290 -17.056 9.253 1.00 58.12 104 HIS A O 1
ATOM 829 N N . SER A 1 105 ? 2.761 -19.023 8.303 1.00 65.69 105 SER A N 1
ATOM 830 C CA . SER A 1 105 ? 2.020 -18.784 7.065 1.00 65.69 105 SER A CA 1
ATOM 831 C C . SER A 1 105 ? 0.603 -19.375 7.160 1.00 65.69 105 SER A C 1
ATOM 833 O O . SER A 1 105 ? 0.401 -20.494 7.621 1.00 65.69 105 SER A O 1
ATOM 835 N N . THR A 1 106 ? -0.418 -18.619 6.734 1.00 79.81 106 THR A N 1
ATOM 836 C CA . THR A 1 106 ? -1.825 -19.096 6.697 1.00 79.81 106 THR A CA 1
ATOM 837 C C . THR A 1 106 ? -2.095 -20.063 5.532 1.00 79.81 106 THR A C 1
ATOM 839 O O . THR A 1 106 ? -3.189 -20.602 5.404 1.00 79.81 106 THR A O 1
ATOM 842 N N . LEU A 1 107 ? -1.113 -20.237 4.648 1.00 89.44 107 LEU A N 1
ATOM 843 C CA . LEU A 1 107 ? -1.123 -21.113 3.482 1.00 89.44 107 LEU A CA 1
ATOM 844 C C . LEU A 1 107 ? 0.231 -21.823 3.399 1.00 89.44 107 LEU A C 1
ATOM 846 O O . LEU A 1 107 ? 1.230 -21.182 3.728 1.00 89.44 107 LEU A O 1
ATOM 850 N N . PRO A 1 108 ? 0.292 -23.064 2.884 1.00 90.62 108 PRO A N 1
ATOM 851 C CA . PRO A 1 108 ? 1.556 -23.713 2.557 1.00 90.62 108 PRO A CA 1
ATOM 852 C C . PRO A 1 108 ? 2.392 -22.870 1.588 1.00 90.62 108 PRO A C 1
ATOM 854 O O . PRO A 1 108 ? 1.858 -22.253 0.660 1.00 90.62 108 PRO A O 1
ATOM 857 N N . ASP A 1 109 ? 3.707 -22.884 1.771 1.00 90.44 109 ASP A N 1
ATOM 858 C CA . ASP A 1 109 ? 4.637 -22.031 1.024 1.00 90.44 109 ASP A CA 1
ATOM 859 C C . ASP A 1 109 ? 4.640 -22.345 -0.485 1.00 90.44 109 ASP A C 1
ATOM 861 O O . ASP A 1 109 ? 4.810 -21.448 -1.311 1.00 90.44 109 ASP A O 1
ATOM 865 N N . GLU A 1 110 ? 4.340 -23.593 -0.857 1.00 92.50 110 GLU A N 1
ATOM 866 C CA . GLU A 1 110 ? 4.086 -24.046 -2.233 1.00 92.50 110 GLU A CA 1
ATOM 867 C C . GLU A 1 110 ? 2.932 -23.268 -2.891 1.00 92.50 110 GLU A C 1
ATOM 869 O O . GLU A 1 110 ? 3.058 -22.774 -4.012 1.00 92.50 110 GLU A O 1
ATOM 874 N N . VAL A 1 111 ? 1.821 -23.080 -2.166 1.00 93.25 111 VAL A N 1
ATOM 875 C CA . VAL A 1 111 ? 0.641 -22.337 -2.641 1.00 93.25 111 VAL A CA 1
ATOM 876 C C . VAL A 1 111 ? 0.987 -20.863 -2.841 1.00 93.25 111 VAL A C 1
ATOM 878 O O . VAL A 1 111 ? 0.599 -20.269 -3.849 1.00 93.25 111 VAL A O 1
ATOM 881 N N . VAL A 1 112 ? 1.727 -20.264 -1.903 1.00 92.06 112 VAL A N 1
ATOM 882 C CA . VAL A 1 112 ? 2.154 -18.857 -1.993 1.00 92.06 112 VAL A CA 1
ATOM 883 C C . VAL A 1 112 ? 3.148 -18.657 -3.141 1.00 92.06 112 VAL A C 1
ATOM 885 O O . VAL A 1 112 ? 3.044 -17.674 -3.880 1.00 92.06 112 VAL A O 1
ATOM 888 N N . THR A 1 113 ? 4.069 -19.602 -3.337 1.00 91.94 113 THR A N 1
ATOM 889 C CA . THR A 1 113 ? 5.039 -19.601 -4.440 1.00 91.94 113 THR A CA 1
ATOM 890 C C . THR A 1 113 ? 4.328 -19.679 -5.788 1.00 91.94 113 THR A C 1
ATOM 892 O O . THR A 1 113 ? 4.539 -18.809 -6.632 1.00 91.94 113 THR A O 1
ATOM 895 N N . ALA A 1 114 ? 3.384 -20.607 -5.950 1.00 93.06 114 ALA A N 1
ATOM 896 C CA . ALA A 1 114 ? 2.582 -20.713 -7.164 1.00 93.06 114 ALA A CA 1
ATOM 897 C C . ALA A 1 114 ? 1.735 -19.447 -7.432 1.00 93.06 114 ALA A C 1
ATOM 899 O O . ALA A 1 114 ? 1.637 -19.008 -8.576 1.00 93.06 114 ALA A O 1
ATOM 900 N N . CYS A 1 115 ? 1.177 -18.792 -6.401 1.00 92.88 115 CYS A N 1
ATOM 901 C CA . CYS A 1 115 ? 0.493 -17.495 -6.567 1.00 92.88 115 CYS A CA 1
ATOM 902 C C . CYS A 1 115 ? 1.454 -16.390 -7.054 1.00 92.88 115 CYS A C 1
ATOM 904 O O . CYS A 1 115 ? 1.119 -15.604 -7.943 1.00 92.88 115 CYS A O 1
ATOM 906 N N . LYS A 1 116 ? 2.669 -16.338 -6.492 1.00 89.75 116 LYS A N 1
ATOM 907 C CA . LYS A 1 116 ? 3.725 -15.383 -6.866 1.00 89.75 116 LYS A CA 1
ATOM 908 C C . LYS A 1 116 ? 4.192 -15.581 -8.310 1.00 89.75 116 LYS A C 1
ATOM 910 O O . LYS A 1 116 ? 4.459 -14.598 -9.000 1.00 89.75 116 LYS A O 1
ATOM 915 N N . GLU A 1 117 ? 4.283 -16.824 -8.770 1.00 87.56 117 GLU A N 1
ATOM 916 C CA . GLU A 1 117 ? 4.660 -17.171 -10.144 1.00 87.56 117 GLU A CA 1
ATOM 917 C C . GLU A 1 117 ? 3.563 -16.820 -11.152 1.00 87.56 117 GLU A C 1
ATOM 919 O O . GLU A 1 117 ? 3.862 -16.164 -12.150 1.00 87.56 117 GLU A O 1
ATOM 924 N N . SER A 1 118 ? 2.292 -17.132 -10.861 1.00 82.44 118 SER A N 1
ATOM 925 C CA . SER A 1 118 ? 1.161 -16.708 -11.702 1.00 82.44 118 SER A CA 1
ATOM 926 C C . SER A 1 118 ? 1.129 -15.187 -11.901 1.00 82.44 118 SER A C 1
ATOM 928 O O . SER A 1 118 ? 0.973 -14.716 -13.028 1.00 82.44 118 SER A O 1
ATOM 930 N N . PHE A 1 119 ? 1.352 -14.407 -10.836 1.00 77.62 119 PHE A N 1
ATOM 931 C CA . PHE A 1 119 ? 1.390 -12.945 -10.931 1.00 77.62 119 PHE A CA 1
ATOM 932 C C . PHE A 1 119 ? 2.601 -12.422 -11.721 1.00 77.62 119 PHE A C 1
ATOM 934 O O . PHE A 1 119 ? 2.452 -11.515 -12.540 1.00 77.62 119 PHE A O 1
ATOM 941 N N . LYS A 1 120 ? 3.796 -13.005 -11.535 1.00 75.69 120 LYS A N 1
ATOM 942 C CA . LYS A 1 120 ? 4.976 -12.671 -12.354 1.00 75.69 120 LYS A CA 1
ATOM 943 C C . LYS A 1 120 ? 4.717 -12.913 -13.842 1.00 75.69 120 LYS A C 1
ATOM 945 O O . LYS A 1 120 ? 4.976 -12.022 -14.641 1.00 75.69 120 LYS A O 1
ATOM 950 N N . ALA A 1 121 ? 4.160 -14.069 -14.201 1.00 60.34 121 ALA A N 1
ATOM 951 C CA . ALA A 1 121 ? 3.889 -14.435 -15.591 1.00 60.34 121 ALA A CA 1
ATOM 952 C C . ALA A 1 121 ? 2.831 -13.537 -16.264 1.00 60.34 121 ALA A C 1
ATOM 954 O O . ALA A 1 121 ? 2.863 -13.352 -17.482 1.00 60.34 121 ALA A O 1
ATOM 955 N N . ALA A 1 122 ? 1.899 -12.963 -15.494 1.00 58.88 122 ALA A N 1
ATOM 956 C CA . ALA A 1 122 ? 1.005 -11.913 -15.983 1.00 58.88 122 ALA A CA 1
ATOM 957 C C . ALA A 1 122 ? 1.776 -10.603 -16.234 1.00 58.88 122 ALA A C 1
ATOM 959 O O . ALA A 1 122 ? 1.741 -10.060 -17.333 1.00 58.88 122 ALA A O 1
ATOM 960 N N . GLN A 1 123 ? 2.546 -10.158 -15.240 1.00 64.25 123 GLN A N 1
ATOM 961 C CA . GLN A 1 123 ? 3.326 -8.917 -15.261 1.00 64.25 123 GLN A CA 1
ATOM 962 C C . GLN A 1 123 ? 4.453 -8.882 -16.305 1.00 64.25 123 GLN A C 1
ATOM 964 O O . GLN A 1 123 ? 4.787 -7.814 -16.817 1.00 64.25 123 GLN A O 1
ATOM 969 N N . GLU A 1 124 ? 5.073 -10.018 -16.622 1.00 57.12 124 GLU A N 1
ATOM 970 C CA . GLU A 1 124 ? 6.164 -10.084 -17.600 1.00 57.12 124 GLU A CA 1
ATOM 971 C C . GLU A 1 124 ? 5.681 -9.726 -19.012 1.00 57.12 124 GLU A C 1
ATOM 973 O O . GLU A 1 124 ? 6.380 -8.989 -19.712 1.00 57.12 124 GLU A O 1
ATOM 978 N N . LYS A 1 125 ? 4.449 -10.114 -19.374 1.00 56.59 125 LYS A N 1
ATOM 979 C CA . LYS A 1 125 ? 3.801 -9.769 -20.655 1.00 56.59 125 LYS A CA 1
ATOM 980 C C . LYS A 1 125 ? 3.646 -8.256 -20.847 1.00 56.59 125 LYS A C 1
ATOM 982 O O . LYS A 1 125 ? 3.804 -7.762 -21.960 1.00 56.59 125 LYS A O 1
ATOM 987 N N . ASP A 1 126 ? 3.419 -7.520 -19.761 1.00 52.25 126 ASP A N 1
ATOM 988 C CA . ASP A 1 126 ? 3.288 -6.056 -19.776 1.00 52.25 126 ASP A CA 1
ATOM 989 C C . ASP A 1 126 ? 4.651 -5.335 -19.706 1.00 52.25 126 ASP A C 1
ATOM 991 O O . ASP A 1 126 ? 4.756 -4.122 -19.920 1.00 52.25 126 ASP A O 1
ATOM 995 N N . SER A 1 127 ? 5.727 -6.057 -19.375 1.00 50.28 127 SER A N 1
ATOM 996 C CA . SER A 1 127 ? 7.012 -5.463 -18.985 1.00 50.28 127 SER A CA 1
ATOM 997 C C . SER A 1 127 ? 7.970 -5.155 -20.140 1.00 50.28 127 SER A C 1
ATOM 999 O O . SER A 1 127 ? 8.978 -4.485 -19.915 1.00 50.28 127 SER A O 1
ATOM 1001 N N . HIS A 1 128 ? 7.662 -5.570 -21.375 1.00 49.16 128 HIS A N 1
ATOM 1002 C CA . HIS A 1 128 ? 8.547 -5.384 -22.529 1.00 49.16 128 HIS A CA 1
ATOM 1003 C C . HIS A 1 128 ? 8.910 -3.903 -22.761 1.00 49.16 128 HIS A C 1
ATOM 1005 O O . HIS A 1 128 ? 8.092 -3.075 -23.161 1.00 49.16 128 HIS A O 1
ATOM 1011 N N . GLY A 1 129 ? 10.171 -3.563 -22.497 1.00 54.22 129 GLY A N 1
ATOM 1012 C CA . GLY A 1 129 ? 10.749 -2.239 -22.697 1.00 54.22 129 GLY A CA 1
ATOM 1013 C C . GLY A 1 129 ? 12.272 -2.316 -22.631 1.00 54.22 129 GLY A C 1
ATOM 1014 O O . GLY A 1 129 ? 12.822 -3.122 -21.884 1.00 54.22 129 GLY A O 1
ATOM 1015 N N . VAL A 1 130 ? 12.957 -1.495 -23.427 1.00 56.19 130 VAL A N 1
ATOM 1016 C CA . VAL A 1 130 ? 14.425 -1.512 -23.511 1.00 56.19 130 VAL A CA 1
ATOM 1017 C C . VAL A 1 130 ? 15.036 -1.039 -22.177 1.00 56.19 130 VAL A C 1
ATOM 1019 O O . VAL A 1 130 ? 14.610 0.002 -21.660 1.00 56.19 130 VAL A O 1
ATOM 1022 N N . PRO A 1 131 ? 16.023 -1.758 -21.602 1.00 62.31 131 PRO A N 1
ATOM 1023 C CA . PRO A 1 131 ? 16.735 -1.315 -20.404 1.00 62.31 131 PRO A CA 1
ATOM 1024 C C . PRO A 1 131 ? 17.319 0.095 -20.567 1.00 62.31 131 PRO A C 1
ATOM 1026 O O . PRO A 1 131 ? 17.851 0.436 -21.618 1.00 62.31 131 PRO A O 1
ATOM 1029 N N . GLY A 1 132 ? 17.205 0.930 -19.531 1.00 64.56 132 GLY A N 1
ATOM 1030 C CA . GLY A 1 132 ? 17.715 2.310 -19.539 1.00 64.56 132 GLY A CA 1
ATOM 1031 C C . GLY A 1 132 ? 16.873 3.337 -20.312 1.00 64.56 132 GLY A C 1
ATOM 1032 O O . GLY A 1 132 ? 17.142 4.529 -20.196 1.00 64.56 132 GLY A O 1
ATOM 1033 N N . PHE A 1 133 ? 15.831 2.924 -21.047 1.00 68.75 133 PHE A N 1
ATOM 1034 C CA . PHE A 1 133 ? 14.947 3.856 -21.767 1.00 68.75 133 PHE A CA 1
ATOM 1035 C C . PHE A 1 133 ? 13.972 4.613 -20.848 1.00 68.75 133 PHE A C 1
ATOM 1037 O O . PHE A 1 133 ? 13.535 5.713 -21.184 1.00 68.75 133 PHE A O 1
ATOM 1044 N N . HIS A 1 134 ? 13.642 4.028 -19.692 1.00 72.94 134 HIS A N 1
ATOM 1045 C CA . HIS A 1 134 ? 12.750 4.611 -18.691 1.00 72.94 134 HIS A CA 1
ATOM 1046 C C . HIS A 1 134 ? 13.454 4.725 -17.335 1.00 72.94 134 HIS A C 1
ATOM 1048 O O . HIS A 1 134 ? 14.009 3.730 -16.850 1.00 72.94 134 HIS A O 1
ATOM 1054 N N . ASP A 1 135 ? 13.384 5.902 -16.717 1.00 73.12 135 ASP A N 1
ATOM 1055 C CA . ASP A 1 135 ? 13.884 6.165 -15.367 1.00 73.12 135 ASP A CA 1
ATOM 1056 C C . ASP A 1 135 ? 12.814 5.842 -14.307 1.00 73.12 135 ASP A C 1
ATOM 1058 O O . ASP A 1 135 ? 13.102 5.160 -13.323 1.00 73.12 135 ASP A O 1
ATOM 1062 N N . GLU A 1 136 ? 11.556 6.196 -14.579 1.00 79.81 136 GLU A N 1
ATOM 1063 C CA . GLU A 1 136 ? 10.377 5.731 -13.841 1.00 79.81 136 GLU A CA 1
ATOM 1064 C C . GLU A 1 136 ? 9.630 4.663 -14.651 1.00 79.81 136 GLU A C 1
ATOM 1066 O O . GLU A 1 136 ? 9.286 4.854 -15.819 1.00 79.81 136 GLU A O 1
ATOM 1071 N N . LYS A 1 137 ? 9.360 3.512 -14.034 1.00 81.25 137 LYS A N 1
ATOM 1072 C CA . LYS A 1 137 ? 8.878 2.284 -14.699 1.00 81.25 137 LYS A CA 1
ATOM 1073 C C . LYS A 1 137 ? 7.402 1.990 -14.421 1.00 81.25 137 LYS A C 1
ATOM 1075 O O . LYS A 1 137 ? 6.880 0.975 -14.885 1.00 81.25 137 LYS A O 1
ATOM 1080 N N . GLY A 1 138 ? 6.740 2.873 -13.684 1.00 86.31 138 GLY A N 1
ATOM 1081 C CA . GLY A 1 138 ? 5.359 2.755 -13.244 1.00 86.31 138 GLY A CA 1
ATOM 1082 C C . GLY A 1 138 ? 5.113 3.561 -11.972 1.00 86.31 138 GLY A C 1
ATOM 1083 O O . GLY A 1 138 ? 6.024 4.194 -11.440 1.00 86.31 138 GLY A O 1
ATOM 1084 N N . LEU A 1 139 ? 3.889 3.475 -11.461 1.00 87.69 139 LEU A N 1
ATOM 1085 C CA . LEU A 1 139 ? 3.464 4.073 -10.196 1.00 87.69 139 LEU A CA 1
ATOM 1086 C C . LEU A 1 139 ? 2.786 3.014 -9.330 1.00 87.69 139 LEU A C 1
ATOM 1088 O O . LEU A 1 139 ? 2.050 2.190 -9.867 1.00 87.69 139 LEU A O 1
ATOM 1092 N N . VAL A 1 140 ? 2.955 3.069 -8.010 1.00 91.69 140 VAL A N 1
ATOM 1093 C CA . VAL A 1 140 ? 2.080 2.357 -7.060 1.00 91.69 140 VAL A CA 1
ATOM 1094 C C . VAL A 1 140 ? 1.193 3.378 -6.362 1.00 91.69 140 VAL A C 1
ATOM 1096 O O . VAL A 1 140 ? 1.685 4.423 -5.942 1.00 91.69 140 VAL A O 1
ATOM 1099 N N . VAL A 1 141 ? -0.105 3.097 -6.239 1.00 92.69 141 VAL A N 1
ATOM 1100 C CA . VAL A 1 141 ? -1.054 3.927 -5.480 1.00 92.69 141 VAL A CA 1
ATOM 1101 C C . VAL A 1 141 ? -1.599 3.154 -4.289 1.00 92.69 141 VAL A C 1
ATOM 1103 O O . VAL A 1 141 ? -1.958 1.986 -4.413 1.00 92.69 141 VAL A O 1
ATOM 1106 N N . GLY A 1 142 ? -1.696 3.831 -3.147 1.00 95.44 142 GLY A N 1
ATOM 1107 C CA . GLY A 1 142 ? -2.600 3.473 -2.066 1.00 95.44 142 GLY A CA 1
ATOM 1108 C C . GLY A 1 142 ? -3.822 4.379 -2.098 1.00 95.44 142 GLY A C 1
ATOM 1109 O O . GLY A 1 142 ? -3.689 5.600 -2.011 1.00 95.44 142 GLY A O 1
ATOM 1110 N N . SER A 1 143 ? -5.009 3.795 -2.231 1.00 95.38 143 SER A N 1
ATOM 1111 C CA . SER A 1 143 ? -6.298 4.499 -2.245 1.00 95.38 143 SER A CA 1
ATOM 1112 C C . SER A 1 143 ? -7.223 3.981 -1.143 1.00 95.38 143 SER A C 1
ATOM 1114 O O . SER A 1 143 ? -6.997 2.897 -0.612 1.00 95.38 143 SER A O 1
ATOM 1116 N N . CYS A 1 144 ? -8.242 4.751 -0.752 1.00 95.62 144 CYS A N 1
ATOM 1117 C CA . CYS A 1 144 ? -9.281 4.260 0.162 1.00 95.62 144 CYS A CA 1
ATOM 1118 C C . CYS A 1 144 ? -10.462 3.621 -0.589 1.00 95.62 144 CYS A C 1
ATOM 1120 O O . CYS A 1 144 ? -10.614 3.770 -1.804 1.00 95.62 144 CYS A O 1
ATOM 1122 N N . VAL A 1 145 ? -11.377 2.988 0.153 1.00 93.25 145 VAL A N 1
ATOM 1123 C CA . VAL A 1 145 ? -12.602 2.362 -0.394 1.00 93.25 145 VAL A CA 1
ATOM 1124 C C . VAL A 1 145 ? -13.565 3.319 -1.113 1.00 93.25 145 VAL A C 1
ATOM 1126 O O . VAL A 1 145 ? -14.486 2.858 -1.779 1.00 93.25 145 VAL A O 1
ATOM 1129 N N . HIS A 1 146 ? -13.334 4.633 -1.033 1.00 92.69 146 HIS A N 1
ATOM 1130 C CA . HIS A 1 146 ? -14.057 5.669 -1.783 1.00 92.69 146 HIS A CA 1
ATOM 1131 C C . HIS A 1 146 ? -13.327 6.116 -3.071 1.00 92.69 146 HIS A C 1
ATOM 1133 O O . HIS A 1 146 ? -13.651 7.163 -3.628 1.00 92.69 146 HIS A O 1
ATOM 1139 N N . ASP A 1 147 ? -12.333 5.347 -3.533 1.00 91.38 147 ASP A N 1
ATOM 1140 C CA . ASP A 1 147 ? -11.493 5.598 -4.719 1.00 91.38 147 ASP A CA 1
ATOM 1141 C C . ASP A 1 147 ? -10.672 6.901 -4.663 1.00 91.38 147 ASP A C 1
ATOM 1143 O O . ASP A 1 147 ? -10.327 7.482 -5.695 1.00 91.38 147 ASP A O 1
ATOM 1147 N N . ILE A 1 148 ? -10.349 7.374 -3.456 1.00 91.19 148 ILE A N 1
ATOM 1148 C CA . ILE A 1 148 ? -9.534 8.577 -3.249 1.00 91.19 148 ILE A CA 1
ATOM 1149 C C . ILE A 1 148 ? -8.068 8.154 -3.075 1.00 91.19 148 ILE A C 1
ATOM 1151 O O . ILE A 1 148 ? -7.777 7.404 -2.137 1.00 91.19 148 ILE A O 1
ATOM 1155 N N . PRO A 1 149 ? -7.136 8.611 -3.938 1.00 92.19 149 PRO A N 1
ATOM 1156 C CA . PRO A 1 149 ? -5.703 8.403 -3.744 1.00 92.19 149 PRO A CA 1
ATOM 1157 C C . PRO A 1 149 ? -5.229 9.025 -2.425 1.00 92.19 149 PRO A C 1
ATOM 1159 O O . PRO A 1 149 ? -5.499 10.193 -2.148 1.00 92.19 149 PRO A O 1
ATOM 1162 N N . LEU A 1 150 ? -4.510 8.244 -1.621 1.00 93.81 150 LEU A N 1
ATOM 1163 C CA . LEU A 1 150 ? -3.963 8.661 -0.328 1.00 93.81 150 LEU A CA 1
ATOM 1164 C C . LEU A 1 150 ? -2.452 8.862 -0.391 1.00 93.81 150 LEU A C 1
ATOM 1166 O O . LEU A 1 150 ? -1.929 9.803 0.201 1.00 93.81 150 LEU A O 1
ATOM 1170 N N . VAL A 1 151 ? -1.753 7.959 -1.077 1.00 92.88 151 VAL A N 1
ATOM 1171 C CA . VAL A 1 151 ? -0.294 7.946 -1.230 1.00 92.88 151 VAL A CA 1
ATOM 1172 C C . VAL A 1 151 ? 0.046 7.352 -2.599 1.00 92.88 151 VAL A C 1
ATOM 1174 O O . VAL A 1 151 ? -0.629 6.432 -3.057 1.00 92.88 151 VAL A O 1
ATOM 1177 N N . VAL A 1 152 ? 1.084 7.866 -3.251 1.00 90.56 152 VAL A N 1
ATOM 1178 C CA . VAL A 1 152 ? 1.644 7.375 -4.518 1.00 90.56 152 VAL A CA 1
ATOM 1179 C C . VAL A 1 152 ? 3.156 7.204 -4.346 1.00 90.56 152 VAL A C 1
ATOM 1181 O O . VAL A 1 152 ? 3.771 7.936 -3.574 1.00 90.56 152 VAL A O 1
ATOM 1184 N N . CYS A 1 153 ? 3.787 6.272 -5.052 1.00 89.00 153 CYS A N 1
ATOM 1185 C CA . CYS A 1 153 ? 5.246 6.238 -5.179 1.00 89.00 153 CYS A CA 1
ATOM 1186 C C . CYS A 1 153 ? 5.697 5.802 -6.577 1.00 89.00 153 CYS A C 1
ATOM 1188 O O . CYS A 1 153 ? 4.993 5.063 -7.276 1.00 89.00 153 CYS A O 1
ATOM 1190 N N . ASN A 1 154 ? 6.875 6.280 -6.984 1.00 86.69 154 ASN A N 1
ATOM 1191 C CA . ASN A 1 154 ? 7.472 5.970 -8.278 1.00 86.69 154 ASN A CA 1
ATOM 1192 C C . ASN A 1 154 ? 8.109 4.580 -8.257 1.00 86.69 154 ASN A C 1
ATOM 1194 O O . ASN A 1 154 ? 8.864 4.244 -7.348 1.00 86.69 154 ASN A O 1
ATOM 1198 N N . ILE A 1 155 ? 7.877 3.780 -9.298 1.00 86.38 155 ILE A N 1
ATOM 1199 C CA . ILE A 1 155 ? 8.585 2.510 -9.486 1.00 86.38 155 ILE A CA 1
ATOM 1200 C C . ILE A 1 155 ? 9.909 2.801 -10.198 1.00 86.38 155 ILE A C 1
ATOM 1202 O O . ILE A 1 155 ? 9.994 2.758 -11.424 1.00 86.38 155 ILE A O 1
ATOM 1206 N N . THR A 1 156 ? 10.954 3.118 -9.439 1.00 80.75 156 THR A N 1
ATOM 1207 C CA . THR A 1 156 ? 12.282 3.475 -9.973 1.00 80.75 156 THR A CA 1
ATOM 1208 C C . THR A 1 156 ? 13.186 2.247 -10.151 1.00 80.75 156 THR A C 1
ATOM 1210 O O . THR A 1 156 ? 13.904 2.109 -11.151 1.00 80.75 156 THR A O 1
ATOM 1213 N N . THR A 1 157 ? 13.122 1.276 -9.236 1.00 72.75 157 THR A N 1
ATOM 1214 C CA . THR A 1 157 ? 13.999 0.093 -9.253 1.00 72.75 157 THR A CA 1
ATOM 1215 C C . THR A 1 157 ? 13.395 -1.095 -10.017 1.00 72.75 157 THR A C 1
ATOM 1217 O O . THR A 1 157 ? 12.186 -1.336 -9.962 1.00 72.75 157 THR A O 1
ATOM 1220 N N . PRO A 1 158 ? 14.211 -1.884 -10.745 1.00 66.06 158 PRO A N 1
ATOM 1221 C CA . PRO A 1 158 ? 13.844 -3.251 -11.096 1.00 66.06 158 PRO A CA 1
ATOM 1222 C C . PRO A 1 158 ? 14.081 -4.158 -9.874 1.00 66.06 158 PRO A C 1
ATOM 1224 O O . PRO A 1 158 ? 15.102 -4.030 -9.207 1.00 66.06 158 PRO A O 1
ATOM 1227 N N . GLY A 1 159 ? 13.171 -5.090 -9.581 1.00 64.81 159 GLY A N 1
ATOM 1228 C CA . GLY A 1 159 ? 13.334 -6.020 -8.455 1.00 64.81 159 GLY A CA 1
ATOM 1229 C C . GLY A 1 159 ? 12.203 -5.943 -7.433 1.00 64.81 159 GLY A C 1
ATOM 1230 O O . GLY A 1 159 ? 11.052 -6.187 -7.790 1.00 64.81 159 GLY A O 1
ATOM 1231 N N . GLU A 1 160 ? 12.530 -5.699 -6.160 1.00 58.78 160 GLU A N 1
ATOM 1232 C CA . GLU A 1 160 ? 11.631 -5.887 -5.011 1.00 58.78 160 GLU A CA 1
ATOM 1233 C C . GLU A 1 160 ? 10.407 -4.958 -5.008 1.00 58.78 160 GLU A C 1
ATOM 1235 O O . GLU A 1 160 ? 10.378 -3.892 -4.402 1.00 58.78 160 GLU A O 1
ATOM 1240 N N . ARG A 1 161 ? 9.326 -5.418 -5.640 1.00 79.56 161 ARG A N 1
ATOM 1241 C CA . ARG A 1 161 ? 8.065 -4.666 -5.751 1.00 79.56 161 ARG A CA 1
ATOM 1242 C C . ARG A 1 161 ? 7.312 -4.520 -4.422 1.00 79.56 161 ARG A C 1
ATOM 1244 O O . ARG A 1 161 ? 6.417 -3.691 -4.315 1.00 79.56 161 ARG A O 1
ATOM 1251 N N . GLN A 1 162 ? 7.671 -5.312 -3.410 1.00 91.44 162 GLN A N 1
ATOM 1252 C CA . GLN A 1 162 ? 7.033 -5.289 -2.093 1.00 91.44 162 GLN A CA 1
ATOM 1253 C C . GLN A 1 162 ? 7.402 -4.041 -1.280 1.00 91.44 162 GLN A C 1
ATOM 1255 O O . GLN A 1 162 ? 6.574 -3.588 -0.492 1.00 91.44 162 GLN A O 1
ATOM 1260 N N . MET A 1 163 ? 8.583 -3.443 -1.497 1.00 94.00 163 MET A N 1
ATOM 1261 C CA . MET A 1 163 ? 9.015 -2.270 -0.725 1.00 94.00 163 MET A CA 1
ATOM 1262 C C . MET A 1 163 ? 8.080 -1.071 -0.912 1.00 94.00 163 MET A C 1
ATOM 1264 O O . MET A 1 163 ? 7.812 -0.356 0.046 1.00 94.00 163 MET A O 1
ATOM 1268 N N . TYR A 1 164 ? 7.499 -0.906 -2.105 1.00 94.75 164 TYR A N 1
ATOM 1269 C CA . TYR A 1 164 ? 6.515 0.138 -2.396 1.00 94.75 164 TYR A CA 1
ATOM 1270 C C . TYR A 1 164 ? 5.254 -0.014 -1.535 1.00 94.75 164 TYR A C 1
ATOM 1272 O O . TYR A 1 164 ? 4.796 0.953 -0.928 1.00 94.75 164 TYR A O 1
ATOM 1280 N N . ALA A 1 165 ? 4.733 -1.240 -1.415 1.00 96.00 165 ALA A N 1
ATOM 1281 C CA . ALA A 1 165 ? 3.589 -1.535 -0.559 1.00 96.00 165 ALA A CA 1
ATOM 1282 C C . ALA A 1 165 ? 3.926 -1.313 0.926 1.00 96.00 165 ALA A C 1
ATOM 1284 O O . ALA A 1 165 ? 3.170 -0.644 1.625 1.00 96.00 165 ALA A O 1
ATOM 1285 N N . ILE A 1 166 ? 5.081 -1.797 1.402 1.00 97.81 166 ILE A N 1
ATOM 1286 C CA . ILE A 1 166 ? 5.529 -1.581 2.789 1.00 97.81 166 ILE A CA 1
ATOM 1287 C C . ILE A 1 166 ? 5.727 -0.087 3.092 1.00 97.81 166 ILE A C 1
ATOM 1289 O O . ILE A 1 166 ? 5.304 0.370 4.152 1.00 97.81 166 ILE A O 1
ATOM 1293 N N . ALA A 1 167 ? 6.289 0.695 2.166 1.00 97.56 167 ALA A N 1
ATOM 1294 C CA . ALA A 1 167 ? 6.482 2.136 2.324 1.00 97.56 167 ALA A CA 1
ATOM 1295 C C . ALA A 1 167 ? 5.145 2.889 2.448 1.00 97.56 167 ALA A C 1
ATOM 1297 O O . ALA A 1 167 ? 4.996 3.729 3.337 1.00 97.56 167 ALA A O 1
ATOM 1298 N N . ILE A 1 168 ? 4.154 2.546 1.614 1.00 97.56 168 ILE A N 1
ATOM 1299 C CA . ILE A 1 168 ? 2.792 3.099 1.693 1.00 97.56 168 ILE A CA 1
ATOM 1300 C C . ILE A 1 168 ? 2.126 2.723 3.026 1.00 97.56 168 ILE A C 1
ATOM 1302 O O . ILE A 1 168 ? 1.520 3.579 3.668 1.00 97.56 168 ILE A O 1
ATOM 1306 N N . ILE A 1 169 ? 2.266 1.471 3.477 1.00 98.31 169 ILE A N 1
ATOM 1307 C CA . ILE A 1 169 ? 1.718 1.010 4.764 1.00 98.31 169 ILE A CA 1
ATOM 1308 C C . ILE A 1 169 ? 2.362 1.765 5.931 1.00 98.31 169 ILE A C 1
ATOM 1310 O O . ILE A 1 169 ? 1.644 2.261 6.795 1.00 98.31 169 ILE A O 1
ATOM 1314 N N . GLN A 1 170 ? 3.693 1.889 5.953 1.00 98.12 170 GLN A N 1
ATOM 1315 C CA . GLN A 1 170 ? 4.413 2.614 7.004 1.00 98.12 170 GLN A CA 1
ATOM 1316 C C . GLN A 1 170 ? 4.004 4.097 7.042 1.00 98.12 170 GLN A C 1
ATOM 1318 O O . GLN A 1 170 ? 3.711 4.602 8.124 1.00 98.12 170 GLN A O 1
ATOM 1323 N N . GLN A 1 171 ? 3.887 4.764 5.885 1.00 97.56 171 GLN A N 1
ATOM 1324 C CA . G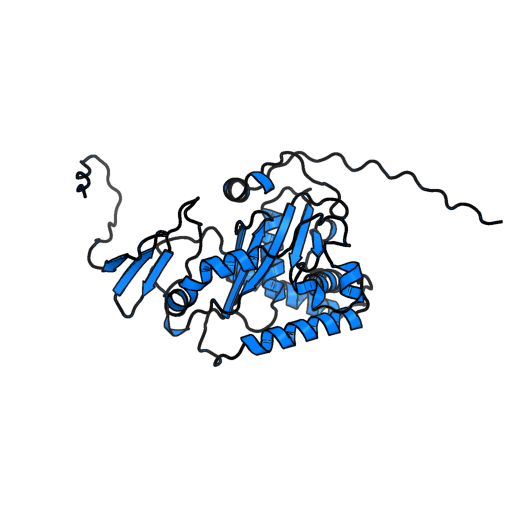LN A 1 171 ? 3.409 6.151 5.807 1.00 97.56 171 GLN A CA 1
ATOM 1325 C C . GLN A 1 171 ? 1.982 6.301 6.352 1.00 97.56 171 GLN A C 1
ATOM 1327 O O . GLN A 1 171 ? 1.727 7.146 7.208 1.00 97.56 171 GLN A O 1
ATOM 1332 N N . LEU A 1 172 ? 1.041 5.479 5.877 1.00 97.81 172 LEU A N 1
ATOM 1333 C CA . LEU A 1 172 ? -0.360 5.577 6.293 1.00 97.81 172 LEU A CA 1
ATOM 1334 C C . LEU A 1 172 ? -0.531 5.274 7.784 1.00 97.81 172 LEU A C 1
ATOM 1336 O O . LEU A 1 172 ? -1.256 5.990 8.467 1.00 97.81 172 LEU A O 1
ATOM 1340 N N . MET A 1 173 ? 0.173 4.271 8.312 1.00 97.94 173 MET A N 1
ATOM 1341 C CA . MET A 1 173 ? 0.128 3.928 9.737 1.00 97.94 173 MET A CA 1
ATOM 1342 C C . MET A 1 173 ? 0.776 4.991 10.638 1.00 97.94 173 MET A C 1
ATOM 1344 O O . MET A 1 173 ? 0.402 5.077 11.805 1.00 97.94 173 MET A O 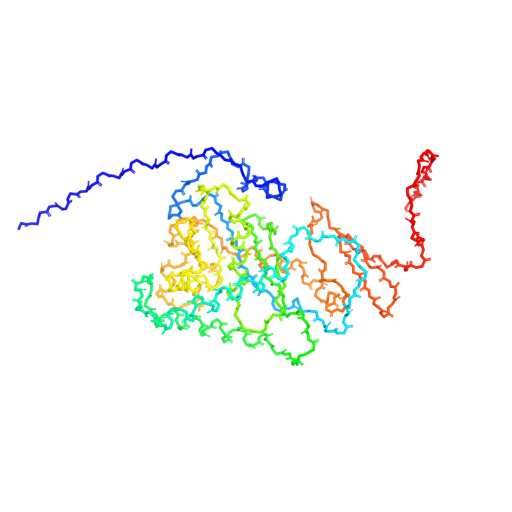1
ATOM 1348 N N . ALA A 1 174 ? 1.702 5.808 10.120 1.00 97.44 174 ALA A N 1
ATOM 1349 C CA . ALA A 1 174 ? 2.257 6.968 10.825 1.00 97.44 174 ALA A CA 1
ATOM 1350 C C . ALA A 1 174 ? 1.302 8.181 10.840 1.00 97.44 174 ALA A C 1
ATOM 1352 O O . ALA A 1 174 ? 1.393 9.033 11.721 1.00 97.44 174 ALA A O 1
ATOM 1353 N N . GLU A 1 175 ? 0.361 8.253 9.894 1.00 97.50 175 GLU A N 1
ATOM 1354 C CA . GLU A 1 175 ? -0.690 9.280 9.839 1.00 97.50 175 GLU A CA 1
ATOM 1355 C C . GLU A 1 175 ? -1.986 8.884 10.576 1.00 97.50 175 GLU A C 1
ATOM 1357 O O . GLU A 1 175 ? -2.941 9.668 10.617 1.00 97.50 175 GLU A O 1
ATOM 1362 N N . LEU A 1 176 ? -2.032 7.692 11.176 1.00 97.81 176 LEU A N 1
ATOM 1363 C CA . LEU A 1 176 ? -3.150 7.175 11.967 1.00 97.81 176 LEU A CA 1
ATOM 1364 C C . LEU A 1 176 ? -2.788 7.084 13.465 1.00 97.81 176 LEU A C 1
ATOM 1366 O O . LEU A 1 176 ? -1.611 7.000 13.813 1.00 97.81 176 LEU A O 1
ATOM 1370 N N . PRO A 1 177 ? -3.780 7.060 14.377 1.00 97.00 177 PRO A N 1
ATOM 1371 C CA . PRO A 1 177 ? -3.540 6.783 15.794 1.00 97.00 177 PRO A CA 1
ATOM 1372 C C . PRO A 1 177 ? -2.803 5.457 16.043 1.00 97.00 177 PRO A C 1
ATOM 1374 O O . PRO A 1 177 ? -2.927 4.495 15.283 1.00 97.00 177 PRO A O 1
ATOM 1377 N N . SER A 1 178 ? -2.076 5.369 17.158 1.00 95.19 178 SER A N 1
ATOM 1378 C CA . SER A 1 178 ? -1.315 4.172 17.551 1.00 95.19 178 SER A CA 1
ATOM 1379 C C . SER A 1 178 ? -2.182 2.930 17.794 1.00 95.19 178 SER A C 1
ATOM 1381 O O . SER A 1 178 ? -1.688 1.816 17.642 1.00 95.19 178 SER A O 1
ATOM 1383 N N . SER A 1 179 ? -3.462 3.106 18.124 1.00 95.50 179 SER A N 1
ATOM 1384 C CA . SER A 1 179 ? -4.453 2.030 18.227 1.00 95.50 179 SER A CA 1
ATOM 1385 C C . SER A 1 179 ? -5.037 1.600 16.881 1.00 95.50 179 SER A C 1
ATOM 1387 O O . SER A 1 179 ? -5.491 0.467 16.762 1.00 95.50 179 SER A O 1
ATOM 1389 N N . ALA A 1 180 ? -5.020 2.471 15.867 1.00 97.62 180 ALA A N 1
ATOM 1390 C CA . ALA A 1 180 ? -5.782 2.285 14.637 1.00 97.62 180 ALA A CA 1
ATOM 1391 C C . ALA A 1 180 ? -5.392 1.012 13.876 1.00 97.62 180 ALA A C 1
ATOM 1393 O O . ALA A 1 180 ? -4.205 0.677 13.779 1.00 97.62 180 ALA A O 1
ATOM 1394 N N . THR A 1 181 ? -6.384 0.339 13.297 1.00 98.25 181 THR A N 1
ATOM 1395 C CA . THR A 1 181 ? -6.199 -0.899 12.533 1.00 98.25 181 THR A CA 1
ATOM 1396 C C . THR A 1 181 ? -6.503 -0.731 11.044 1.00 98.25 181 THR A C 1
ATOM 1398 O O . THR A 1 181 ? -7.375 0.040 10.638 1.00 98.25 181 THR A O 1
ATOM 1401 N N . LEU A 1 182 ? -5.750 -1.453 10.210 1.00 98.31 182 LEU A N 1
ATOM 1402 C CA . LEU A 1 182 ? -5.710 -1.277 8.759 1.00 98.31 182 LEU A CA 1
ATOM 1403 C C . LEU A 1 182 ? -5.935 -2.607 8.029 1.00 98.31 182 LEU A C 1
ATOM 1405 O O . LEU A 1 182 ? -5.162 -3.555 8.176 1.00 98.31 182 LEU A O 1
ATOM 1409 N N . GLY A 1 183 ? -6.973 -2.661 7.198 1.00 98.19 183 GLY A N 1
ATOM 1410 C CA . GLY A 1 183 ? -7.174 -3.714 6.208 1.00 98.19 183 GLY A CA 1
ATOM 1411 C C . GLY A 1 183 ? -6.696 -3.275 4.828 1.00 98.19 183 GLY A C 1
ATOM 1412 O O . GLY A 1 183 ? -6.913 -2.137 4.414 1.00 98.19 183 GLY A O 1
ATOM 1413 N N . ILE A 1 184 ? -6.038 -4.181 4.112 1.00 98.00 184 ILE A N 1
ATOM 1414 C CA . ILE A 1 184 ? -5.386 -3.904 2.830 1.00 98.00 184 ILE A CA 1
ATOM 1415 C C . ILE A 1 184 ? -5.868 -4.902 1.786 1.00 98.00 184 ILE A C 1
ATOM 1417 O O . ILE A 1 184 ? -5.761 -6.110 1.982 1.00 98.00 184 ILE A O 1
ATOM 1421 N N . LEU A 1 185 ? -6.361 -4.397 0.663 1.00 97.69 185 LEU A N 1
ATOM 1422 C CA . LEU A 1 185 ? -6.626 -5.163 -0.549 1.00 97.69 185 LEU A CA 1
ATOM 1423 C C . LEU A 1 185 ? -5.468 -4.936 -1.522 1.00 97.69 185 LEU A C 1
ATOM 1425 O O . LEU A 1 185 ? -5.134 -3.791 -1.814 1.00 97.69 185 LEU A O 1
ATOM 1429 N N . TYR A 1 186 ? -4.824 -6.007 -1.974 1.00 96.00 186 TYR A N 1
ATOM 1430 C CA . TYR A 1 186 ? -3.708 -5.930 -2.916 1.00 96.00 186 TYR A CA 1
ATOM 1431 C C . TYR A 1 186 ? -3.639 -7.204 -3.753 1.00 96.00 186 TYR A C 1
ATOM 1433 O O . TYR A 1 186 ? -3.773 -8.300 -3.215 1.00 96.00 186 TYR A O 1
ATOM 1441 N N . ASP A 1 187 ? -3.362 -7.095 -5.046 1.00 93.69 187 ASP A N 1
ATOM 1442 C CA . ASP A 1 187 ? -3.350 -8.215 -5.997 1.00 93.69 187 ASP A CA 1
ATOM 1443 C C . ASP A 1 187 ? -2.413 -9.356 -5.593 1.00 93.69 187 ASP A C 1
ATOM 1445 O O . ASP A 1 187 ? -2.696 -10.519 -5.863 1.00 93.69 187 ASP A O 1
ATOM 1449 N N . VAL A 1 188 ? -1.321 -9.045 -4.886 1.00 92.88 188 VAL A N 1
ATOM 1450 C CA . VAL A 1 188 ? -0.413 -10.029 -4.270 1.00 92.88 188 VAL A CA 1
ATOM 1451 C C . VAL A 1 188 ? -0.406 -9.952 -2.743 1.00 92.88 188 VAL A C 1
ATOM 1453 O O . VAL A 1 188 ? 0.592 -10.270 -2.097 1.00 92.88 188 VAL A O 1
ATOM 1456 N N . GLY A 1 189 ? -1.535 -9.566 -2.145 1.00 95.06 189 GLY A N 1
ATOM 1457 C CA . GLY A 1 189 ? -1.722 -9.433 -0.700 1.00 95.06 189 GLY A CA 1
ATOM 1458 C C . GLY A 1 189 ? -1.394 -10.708 0.080 1.00 95.06 189 GLY A C 1
ATOM 1459 O O . GLY A 1 189 ? -0.802 -10.620 1.148 1.00 95.06 189 GLY A O 1
ATOM 1460 N N . CYS A 1 190 ? -1.666 -11.894 -0.474 1.00 95.31 190 CYS A N 1
ATOM 1461 C CA . CYS A 1 190 ? -1.261 -13.171 0.130 1.00 95.31 190 CYS A CA 1
ATOM 1462 C C . CYS A 1 190 ? 0.269 -13.365 0.163 1.00 95.31 190 CYS A C 1
ATOM 1464 O O . CYS A 1 190 ? 0.814 -13.835 1.160 1.00 95.31 190 CYS A O 1
ATOM 1466 N N . VAL A 1 191 ? 0.974 -12.966 -0.903 1.00 94.50 191 VAL A N 1
ATOM 1467 C CA . VAL A 1 191 ? 2.438 -13.047 -1.009 1.00 94.50 191 VAL A CA 1
ATOM 1468 C C . VAL A 1 191 ? 3.083 -12.013 -0.090 1.00 94.50 191 VAL A C 1
ATOM 1470 O O . VAL A 1 191 ? 4.092 -12.308 0.549 1.00 94.50 191 VAL A O 1
ATOM 1473 N N . LEU A 1 192 ? 2.502 -10.811 0.005 1.00 95.12 192 LEU A N 1
ATOM 1474 C CA . LEU A 1 192 ? 2.952 -9.764 0.920 1.00 95.12 192 LEU A CA 1
ATOM 1475 C C . LEU A 1 192 ? 2.736 -10.165 2.388 1.00 95.12 192 LEU A C 1
ATOM 1477 O O . LEU A 1 192 ? 3.699 -10.114 3.140 1.00 95.12 192 LEU A O 1
ATOM 1481 N N . ASP A 1 193 ? 1.547 -10.634 2.785 1.00 94.94 193 ASP A N 1
ATOM 1482 C CA . ASP A 1 193 ? 1.244 -11.070 4.165 1.00 94.94 193 ASP A CA 1
ATOM 1483 C C . ASP A 1 193 ? 2.154 -12.228 4.602 1.00 94.94 193 ASP A C 1
ATOM 1485 O O . ASP A 1 193 ? 2.741 -12.184 5.683 1.00 94.94 193 ASP A O 1
ATOM 1489 N N . HIS A 1 194 ? 2.372 -13.214 3.721 1.00 93.50 194 HIS A N 1
ATOM 1490 C CA . HIS A 1 194 ? 3.361 -14.273 3.936 1.00 93.50 194 HIS A CA 1
ATOM 1491 C C . HIS A 1 194 ? 4.782 -13.709 4.122 1.00 93.50 194 HIS A C 1
ATOM 1493 O O . HIS A 1 194 ? 5.460 -14.074 5.080 1.00 93.50 194 HIS A O 1
ATOM 1499 N N . SER A 1 195 ? 5.227 -12.783 3.264 1.00 93.06 195 SER A N 1
ATOM 1500 C CA . SER A 1 195 ? 6.572 -12.188 3.374 1.00 93.06 195 SER A CA 1
ATOM 1501 C C . SER A 1 195 ? 6.728 -11.349 4.650 1.00 93.06 195 SER A C 1
ATOM 1503 O O . SER A 1 195 ? 7.782 -11.379 5.277 1.00 93.06 195 SER A O 1
ATOM 1505 N N . CYS A 1 196 ? 5.671 -10.656 5.082 1.00 94.12 196 CYS A N 1
ATOM 1506 C CA . CYS A 1 196 ? 5.628 -9.936 6.353 1.00 94.12 196 CYS A CA 1
ATOM 1507 C C . CYS A 1 196 ? 5.737 -10.875 7.561 1.00 94.12 196 CYS A C 1
ATOM 1509 O O . CYS A 1 196 ? 6.362 -10.499 8.545 1.00 94.12 196 CYS A O 1
ATOM 1511 N N . ASN A 1 197 ? 5.154 -12.077 7.501 1.00 91.25 197 ASN A N 1
ATOM 1512 C CA . ASN A 1 197 ? 5.284 -13.077 8.568 1.00 91.25 197 ASN A CA 1
ATOM 1513 C C . ASN A 1 197 ? 6.678 -13.723 8.583 1.00 91.25 197 ASN A C 1
ATOM 1515 O O . ASN A 1 197 ? 7.196 -14.024 9.655 1.00 91.25 197 ASN A O 1
ATOM 1519 N N . LEU A 1 198 ? 7.271 -13.936 7.403 1.00 90.19 198 LEU A N 1
ATOM 1520 C CA . LEU A 1 198 ? 8.571 -14.588 7.243 1.00 90.19 198 LEU A CA 1
ATOM 1521 C C . LEU A 1 198 ? 9.740 -13.668 7.634 1.00 90.19 198 LEU A C 1
ATOM 1523 O O . LEU A 1 198 ? 10.648 -14.095 8.339 1.00 90.19 198 LEU A O 1
ATOM 1527 N N . TYR A 1 199 ? 9.710 -12.404 7.205 1.00 92.12 199 TYR A N 1
ATOM 1528 C CA . TYR A 1 199 ? 10.826 -11.456 7.348 1.00 92.12 199 TYR A CA 1
ATOM 1529 C C . TYR A 1 199 ? 10.558 -10.292 8.318 1.00 92.12 199 TYR A C 1
ATOM 1531 O O . TYR A 1 199 ? 11.373 -9.382 8.414 1.00 92.12 199 TYR A O 1
ATOM 1539 N N . ASP A 1 200 ? 9.413 -10.283 9.006 1.00 93.56 200 ASP A N 1
ATOM 1540 C CA . ASP A 1 200 ? 8.992 -9.236 9.956 1.00 93.56 200 ASP A CA 1
ATOM 1541 C C . ASP A 1 200 ? 8.987 -7.793 9.396 1.00 93.56 200 ASP A C 1
ATOM 1543 O O . ASP A 1 200 ? 9.211 -6.814 10.105 1.00 93.56 200 ASP A O 1
ATOM 1547 N N . TYR A 1 201 ? 8.672 -7.627 8.104 1.00 95.12 201 TYR A N 1
ATOM 1548 C CA . TYR A 1 201 ? 8.657 -6.324 7.409 1.00 95.12 201 TYR A CA 1
ATOM 1549 C C . TYR A 1 201 ? 7.767 -5.237 8.048 1.00 95.12 201 TYR A C 1
ATOM 1551 O O . TYR A 1 201 ? 7.912 -4.051 7.738 1.00 95.12 201 TYR A O 1
ATOM 1559 N N . LEU A 1 202 ? 6.809 -5.632 8.892 1.00 96.06 202 LEU A N 1
ATOM 1560 C CA . LEU A 1 202 ? 5.894 -4.722 9.582 1.00 96.06 202 LEU A CA 1
ATOM 1561 C C . LEU A 1 202 ? 6.241 -4.515 11.063 1.00 96.06 202 LEU A C 1
ATOM 1563 O O . LEU A 1 202 ? 5.750 -3.541 11.637 1.00 96.06 202 LEU A O 1
ATOM 1567 N N . GLY A 1 203 ? 7.048 -5.381 11.688 1.00 94.81 203 GLY A N 1
ATOM 1568 C CA . GLY A 1 203 ? 7.415 -5.292 13.103 1.00 94.81 203 GLY A CA 1
ATOM 1569 C C . GLY A 1 203 ? 6.214 -5.015 14.013 1.00 94.81 203 GLY A C 1
ATOM 1570 O O . GLY A 1 203 ? 5.186 -5.694 13.974 1.00 94.81 203 GLY A O 1
ATOM 1571 N N . THR A 1 204 ? 6.290 -3.930 14.787 1.00 95.31 204 THR A N 1
ATOM 1572 C CA . THR A 1 204 ? 5.228 -3.490 15.712 1.00 95.31 204 THR A CA 1
ATOM 1573 C C . THR A 1 204 ? 3.903 -3.103 15.038 1.00 95.31 204 THR A C 1
ATOM 1575 O O . THR A 1 204 ? 2.875 -3.037 15.714 1.00 95.31 204 THR A O 1
ATOM 1578 N N . LEU A 1 205 ? 3.874 -2.876 13.719 1.00 96.81 205 LEU A N 1
ATOM 1579 C CA . LEU A 1 205 ? 2.635 -2.649 12.966 1.00 96.81 205 LEU A CA 1
ATOM 1580 C C . LEU A 1 205 ? 1.895 -3.960 12.663 1.00 96.81 205 LEU A C 1
ATOM 1582 O O . LEU A 1 205 ? 0.684 -3.935 12.445 1.00 96.81 205 LEU A O 1
ATOM 1586 N N . ARG A 1 206 ? 2.592 -5.108 12.663 1.00 95.44 206 ARG A N 1
ATOM 1587 C CA . ARG A 1 206 ? 2.054 -6.407 12.227 1.00 95.44 206 ARG A CA 1
ATOM 1588 C C . ARG A 1 206 ? 0.728 -6.809 12.894 1.00 95.44 206 ARG A C 1
ATOM 1590 O O . ARG A 1 206 ? -0.134 -7.299 12.157 1.00 95.44 206 ARG A O 1
ATOM 1597 N N . PRO A 1 207 ? 0.507 -6.603 14.212 1.00 95.81 207 PRO A N 1
ATOM 1598 C CA . PRO A 1 207 ? -0.755 -6.958 14.869 1.00 95.81 207 PRO A CA 1
ATOM 1599 C C . PRO A 1 207 ? -1.945 -6.084 14.453 1.00 95.81 207 PRO A C 1
ATOM 1601 O O . PRO A 1 207 ? -3.085 -6.496 14.638 1.00 95.81 207 PRO A O 1
ATOM 1604 N N . ARG A 1 208 ? -1.695 -4.890 13.895 1.00 96.88 208 ARG A N 1
ATOM 1605 C CA . ARG A 1 208 ? -2.720 -3.910 13.493 1.00 96.88 208 ARG A CA 1
ATOM 1606 C C . ARG A 1 208 ? -3.023 -3.920 11.992 1.00 96.88 208 ARG A C 1
ATOM 1608 O O . ARG A 1 208 ? -3.827 -3.109 11.541 1.00 96.88 208 ARG A O 1
ATOM 1615 N N . VAL A 1 209 ? -2.403 -4.819 11.223 1.00 97.56 209 VAL A N 1
ATOM 1616 C CA . VAL A 1 209 ? -2.551 -4.909 9.761 1.00 97.56 209 VAL A CA 1
ATOM 1617 C C . VAL A 1 209 ? -3.102 -6.276 9.345 1.00 97.56 209 VAL A C 1
ATOM 1619 O O . VAL A 1 209 ? -2.585 -7.319 9.749 1.00 97.56 209 VAL A O 1
ATOM 1622 N N . VAL A 1 210 ? -4.120 -6.281 8.481 1.00 96.62 210 VAL A N 1
ATOM 1623 C CA . VAL A 1 210 ? -4.637 -7.483 7.807 1.00 96.62 210 VAL A CA 1
ATOM 1624 C C . VAL A 1 210 ? -4.652 -7.279 6.294 1.00 96.62 210 VAL A C 1
ATOM 1626 O O . VAL A 1 210 ? -4.954 -6.191 5.813 1.00 96.62 210 VAL A O 1
ATOM 1629 N N . MET A 1 211 ? -4.349 -8.326 5.526 1.00 96.44 211 MET A N 1
ATOM 1630 C CA . MET A 1 211 ? -4.341 -8.272 4.061 1.00 96.44 211 MET A CA 1
ATOM 1631 C C . MET A 1 211 ? -5.336 -9.258 3.440 1.00 96.44 211 MET A C 1
ATOM 1633 O O . MET A 1 211 ? -5.585 -10.331 3.991 1.00 96.44 211 MET A O 1
ATOM 1637 N N . ALA A 1 212 ? -5.873 -8.892 2.281 1.00 96.88 212 ALA A N 1
ATOM 1638 C CA . ALA A 1 212 ? -6.692 -9.693 1.378 1.00 96.88 212 ALA A CA 1
ATOM 1639 C C . ALA A 1 212 ? -6.237 -9.449 -0.072 1.00 96.88 212 ALA A C 1
ATOM 1641 O O . ALA A 1 212 ? -5.518 -8.489 -0.356 1.00 96.88 212 ALA A O 1
ATOM 1642 N N . VAL A 1 213 ? -6.666 -10.311 -0.992 1.00 96.25 213 VAL A N 1
ATOM 1643 C CA . VAL A 1 213 ? -6.440 -10.131 -2.433 1.00 96.25 213 VAL A CA 1
ATOM 1644 C C . VAL A 1 213 ? -7.633 -9.409 -3.061 1.00 96.25 213 VAL A C 1
ATOM 1646 O O . VAL A 1 213 ? -8.772 -9.758 -2.763 1.00 96.25 213 VAL A O 1
ATOM 1649 N N . SER A 1 214 ? -7.391 -8.418 -3.924 1.00 94.75 214 SER A N 1
ATOM 1650 C CA . SER A 1 214 ? -8.429 -7.711 -4.696 1.00 94.75 214 SER A CA 1
ATOM 1651 C C . SER A 1 214 ? -9.384 -8.704 -5.387 1.00 94.75 214 SER A C 1
ATOM 1653 O O . SER A 1 214 ? -8.962 -9.774 -5.827 1.00 94.75 214 SER A O 1
ATOM 1655 N N . ILE A 1 215 ? -10.691 -8.427 -5.430 1.00 94.00 215 ILE A N 1
ATOM 1656 C CA . ILE A 1 215 ? -11.704 -9.457 -5.707 1.00 94.00 215 ILE A CA 1
ATOM 1657 C C . ILE A 1 215 ? -11.596 -10.044 -7.113 1.00 94.00 215 ILE A C 1
ATOM 1659 O O . ILE A 1 215 ? -11.726 -11.262 -7.252 1.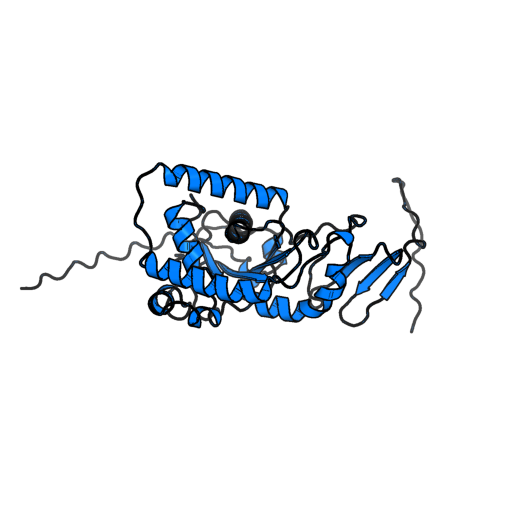00 94.00 215 ILE A O 1
ATOM 1663 N N . LEU A 1 216 ? -11.333 -9.227 -8.137 1.00 91.25 216 LEU A N 1
ATOM 1664 C CA . LEU A 1 216 ? -11.197 -9.709 -9.512 1.00 91.25 216 LEU A CA 1
ATOM 1665 C C . LEU A 1 216 ? -9.894 -10.495 -9.673 1.00 91.25 216 LEU A C 1
ATOM 1667 O O . LEU A 1 216 ? -9.894 -11.586 -10.243 1.00 91.25 216 LEU A O 1
ATOM 1671 N N . HIS A 1 217 ? -8.814 -10.004 -9.066 1.00 90.94 217 HIS A N 1
ATOM 1672 C CA . HIS A 1 217 ? -7.518 -10.682 -9.048 1.00 90.94 217 HIS A CA 1
ATOM 1673 C C . HIS A 1 217 ? -7.535 -11.992 -8.264 1.00 90.94 217 HIS A C 1
ATOM 1675 O O . HIS A 1 217 ? -6.802 -12.913 -8.616 1.00 90.94 217 HIS A O 1
ATOM 1681 N N . SER A 1 218 ? -8.395 -12.130 -7.248 1.00 92.25 218 SER A N 1
ATOM 1682 C CA . SER A 1 218 ? -8.443 -13.327 -6.400 1.00 92.25 218 SER A CA 1
ATOM 1683 C C . SER A 1 218 ? -8.677 -14.611 -7.203 1.00 92.25 218 SER A C 1
ATOM 1685 O O . SER A 1 218 ? -8.061 -15.629 -6.903 1.00 92.25 218 SER A O 1
ATOM 1687 N N . TYR A 1 219 ? -9.452 -14.557 -8.291 1.00 91.19 219 TYR A N 1
ATOM 1688 C CA . TYR A 1 219 ? -9.682 -15.701 -9.180 1.00 91.19 219 TYR A CA 1
ATOM 1689 C C . TYR A 1 219 ? -8.428 -16.173 -9.938 1.00 91.19 219 TYR A C 1
ATOM 1691 O O . TYR A 1 219 ? -8.377 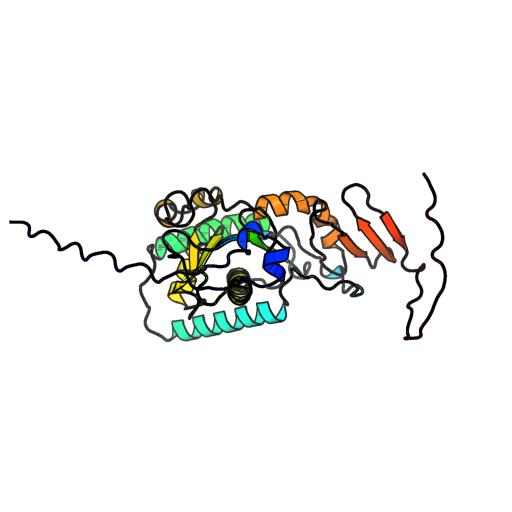-17.329 -10.351 1.00 91.19 219 TYR A O 1
ATOM 1699 N N . GLY A 1 220 ? -7.413 -15.314 -10.094 1.00 90.69 220 GLY A N 1
ATOM 1700 C CA . GLY A 1 220 ? -6.109 -15.662 -10.670 1.00 90.69 220 GLY A CA 1
ATOM 1701 C C . GLY A 1 220 ? -5.146 -16.346 -9.691 1.00 90.69 220 GLY A C 1
ATOM 1702 O O . GLY A 1 220 ? -4.064 -16.766 -10.094 1.00 90.69 220 GLY A O 1
ATOM 1703 N N . HIS A 1 221 ? -5.514 -16.461 -8.410 1.00 94.00 221 HIS A N 1
ATOM 1704 C CA . HIS A 1 221 ? -4.718 -17.149 -7.391 1.00 94.00 221 HIS A CA 1
ATOM 1705 C C . HIS A 1 221 ? -5.115 -18.616 -7.245 1.00 94.00 221 HIS A C 1
ATOM 1707 O O . HIS A 1 221 ? -6.224 -19.026 -7.590 1.00 94.00 221 HIS A O 1
ATOM 1713 N N . GLN A 1 222 ? -4.219 -19.401 -6.645 1.00 95.25 222 GLN A N 1
ATOM 1714 C CA . GLN A 1 222 ? -4.461 -20.805 -6.314 1.00 95.25 222 GLN A CA 1
ATOM 1715 C C . GLN A 1 222 ? -5.714 -20.982 -5.443 1.00 95.25 222 GLN A C 1
ATOM 1717 O O . GLN A 1 222 ? -6.005 -20.155 -4.578 1.00 95.25 222 GLN A O 1
ATOM 1722 N N . TRP A 1 223 ? -6.433 -22.094 -5.614 1.00 94.94 223 TRP A N 1
ATOM 1723 C CA . TRP A 1 223 ? -7.729 -22.328 -4.958 1.00 94.94 223 TRP A CA 1
ATOM 1724 C C . TRP A 1 223 ? -7.691 -22.166 -3.427 1.00 94.94 223 TRP A C 1
ATOM 1726 O O . TRP A 1 223 ? -8.553 -21.503 -2.853 1.00 94.94 223 TRP A O 1
ATOM 1736 N N . ALA A 1 224 ? -6.649 -22.672 -2.759 1.00 95.62 224 ALA A N 1
ATOM 1737 C CA . ALA A 1 224 ? -6.478 -22.487 -1.316 1.00 95.62 224 ALA A CA 1
ATOM 1738 C C . ALA A 1 224 ? -6.299 -21.002 -0.924 1.00 95.62 224 ALA A C 1
ATOM 1740 O O . ALA A 1 224 ? -6.862 -20.550 0.074 1.00 95.62 224 ALA A O 1
ATOM 1741 N N . CYS A 1 225 ? -5.606 -20.204 -1.745 1.00 95.88 225 CYS A N 1
ATOM 1742 C CA . CYS A 1 225 ? -5.511 -18.755 -1.555 1.00 95.88 225 CYS A CA 1
ATOM 1743 C C . CYS A 1 225 ? -6.881 -18.068 -1.695 1.00 95.88 225 CYS A C 1
ATOM 1745 O O . CYS A 1 225 ? -7.228 -17.220 -0.871 1.00 95.88 225 CYS A O 1
ATOM 1747 N N . GLN A 1 226 ? -7.717 -18.500 -2.647 1.00 95.19 226 GLN A N 1
ATOM 1748 C CA . GLN A 1 226 ? -9.089 -17.994 -2.803 1.00 95.19 226 GLN A CA 1
ATOM 1749 C C . GLN A 1 226 ? -9.987 -18.270 -1.588 1.00 95.19 226 GLN A C 1
ATOM 1751 O O . GLN A 1 226 ? -10.966 -17.549 -1.377 1.00 95.19 226 GLN A O 1
ATOM 1756 N N . LEU A 1 227 ? -9.698 -19.301 -0.790 1.00 94.56 227 LEU A N 1
ATOM 1757 C CA . LEU A 1 227 ? -10.417 -19.557 0.460 1.00 94.56 227 LEU A CA 1
ATOM 1758 C C . LEU A 1 227 ? -9.974 -18.614 1.587 1.00 94.56 227 LEU A C 1
ATOM 1760 O O . LEU A 1 227 ? -10.822 -18.118 2.323 1.00 94.56 227 LEU A O 1
ATOM 1764 N N . VAL A 1 228 ? -8.669 -18.343 1.696 1.00 95.00 228 VAL A N 1
ATOM 1765 C CA . VAL A 1 228 ? -8.055 -17.648 2.846 1.00 95.00 228 VAL A CA 1
ATOM 1766 C C . VAL A 1 228 ? -7.943 -16.125 2.670 1.00 95.00 228 VAL A C 1
ATOM 1768 O O . VAL A 1 228 ? -8.043 -15.380 3.651 1.00 95.00 228 VAL A O 1
ATOM 1771 N N . TYR A 1 229 ? -7.732 -15.646 1.441 1.00 95.88 229 TYR A N 1
ATOM 1772 C CA . TYR A 1 229 ? -7.465 -14.233 1.136 1.00 95.88 229 TYR A CA 1
ATOM 1773 C C . TYR A 1 229 ? -8.528 -13.550 0.269 1.00 95.88 229 TYR A C 1
ATOM 1775 O O . TYR A 1 229 ? -8.429 -12.342 0.067 1.00 95.88 229 TYR A O 1
ATOM 1783 N N . SER A 1 230 ? -9.563 -14.252 -0.210 1.00 95.06 230 SER A N 1
ATOM 1784 C CA . SER A 1 230 ? -10.682 -13.571 -0.879 1.00 95.06 230 SER A CA 1
ATOM 1785 C C . SER A 1 230 ? -11.468 -12.718 0.131 1.00 95.06 230 SER A C 1
ATOM 1787 O O . SER A 1 230 ? -11.917 -13.258 1.146 1.00 95.06 230 SER A O 1
ATOM 1789 N N . PRO A 1 231 ? -11.726 -11.423 -0.133 1.00 94.81 231 PRO A N 1
ATOM 1790 C CA . PRO A 1 231 ? -12.426 -10.529 0.794 1.00 94.81 231 PRO A CA 1
ATOM 1791 C C . PRO A 1 231 ? -13.901 -10.892 0.998 1.00 94.81 231 PRO A C 1
ATOM 1793 O O . PRO A 1 231 ? -14.531 -10.403 1.927 1.00 94.81 231 PRO A O 1
ATOM 1796 N N . ARG A 1 232 ? -14.455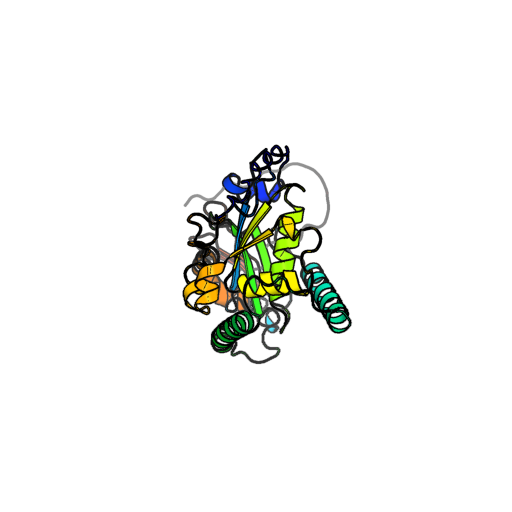 -11.786 0.165 1.00 93.44 232 ARG A N 1
ATOM 1797 C CA . ARG A 1 232 ? -15.795 -12.371 0.357 1.00 93.44 232 ARG A CA 1
ATOM 1798 C C . ARG A 1 232 ? -15.831 -13.488 1.402 1.00 93.44 232 ARG A C 1
ATOM 1800 O O . ARG A 1 232 ? -16.914 -13.861 1.836 1.00 93.44 232 ARG A O 1
ATOM 1807 N N . ARG A 1 233 ? -14.671 -14.046 1.763 1.00 91.62 233 ARG A N 1
ATOM 1808 C CA . ARG A 1 233 ? -14.522 -15.140 2.740 1.00 91.62 233 ARG A CA 1
ATOM 1809 C C . ARG A 1 233 ? -13.743 -14.712 3.979 1.00 91.62 233 ARG A C 1
ATOM 1811 O O . ARG A 1 233 ? -14.034 -15.195 5.067 1.00 91.62 233 ARG A O 1
ATOM 1818 N N . ARG A 1 234 ? -12.772 -13.810 3.820 1.00 91.94 234 ARG A N 1
ATOM 1819 C CA . ARG A 1 234 ? -11.945 -13.284 4.905 1.00 91.94 234 ARG A CA 1
ATOM 1820 C C . ARG A 1 234 ? -12.717 -12.220 5.704 1.00 91.94 234 ARG A C 1
ATOM 1822 O O . ARG A 1 234 ? -13.092 -11.199 5.124 1.00 91.94 234 ARG A O 1
ATOM 1829 N N . PRO A 1 235 ? -12.927 -12.413 7.019 1.00 91.88 235 PRO A N 1
ATOM 1830 C CA . PRO A 1 235 ? -13.502 -11.388 7.889 1.00 91.88 235 PRO A CA 1
ATOM 1831 C C . PRO A 1 235 ? -12.694 -10.074 7.865 1.00 91.88 235 PRO A C 1
ATOM 1833 O O . PRO A 1 235 ? -11.518 -10.065 7.499 1.00 91.88 235 PRO A O 1
ATOM 1836 N N . GLY A 1 236 ? -13.338 -8.950 8.195 1.00 92.12 236 GLY A N 1
ATOM 1837 C CA . GLY A 1 236 ? -12.751 -7.604 8.112 1.00 92.12 236 GLY A CA 1
ATOM 1838 C C . GLY A 1 236 ? -13.069 -6.818 6.834 1.00 92.12 236 GLY A C 1
ATOM 1839 O O . GLY A 1 236 ? -13.205 -5.601 6.900 1.00 92.12 236 GLY A O 1
ATOM 1840 N N . PHE A 1 237 ? -13.244 -7.476 5.684 1.00 94.38 237 PHE A N 1
ATOM 1841 C CA . PHE A 1 237 ? -13.305 -6.783 4.382 1.00 94.38 237 PHE A CA 1
ATOM 1842 C C . PHE A 1 237 ? -14.723 -6.472 3.869 1.00 94.38 237 PHE A C 1
ATOM 1844 O O . PHE A 1 237 ? -14.897 -5.614 3.001 1.00 94.38 237 PHE A O 1
ATOM 1851 N N . GLY A 1 238 ? -15.754 -7.119 4.420 1.00 89.81 238 GLY A N 1
ATOM 1852 C CA . GLY A 1 238 ? -17.160 -6.820 4.126 1.00 89.81 238 GLY A CA 1
ATOM 1853 C C . GLY A 1 238 ? -17.503 -6.912 2.633 1.00 89.81 238 GLY A C 1
ATOM 1854 O O . GLY A 1 238 ? -17.434 -7.982 2.030 1.00 89.81 238 GLY A O 1
ATOM 1855 N N . LEU A 1 239 ? -17.907 -5.785 2.033 1.00 90.94 239 LEU A N 1
ATOM 1856 C CA . LEU A 1 239 ? -18.200 -5.701 0.596 1.00 90.94 239 LEU A CA 1
ATOM 1857 C C . LEU A 1 239 ? -17.105 -5.009 -0.237 1.00 90.94 239 LEU A C 1
ATOM 1859 O O . LEU A 1 239 ? -17.307 -4.834 -1.442 1.00 90.94 239 LEU A O 1
ATOM 1863 N N . ALA A 1 240 ? -15.971 -4.635 0.369 1.00 92.38 240 ALA A N 1
ATOM 1864 C CA . ALA A 1 240 ? -14.882 -3.949 -0.321 1.00 92.38 240 ALA A CA 1
ATOM 1865 C C . ALA A 1 240 ? -14.318 -4.817 -1.458 1.00 92.38 240 ALA A C 1
ATOM 1867 O O . ALA A 1 240 ? -14.036 -6.002 -1.276 1.00 92.38 240 ALA A O 1
ATOM 1868 N N . ASN A 1 241 ? -14.181 -4.229 -2.650 1.00 92.25 241 ASN A N 1
ATOM 1869 C CA . ASN A 1 241 ? -13.783 -4.972 -3.844 1.00 92.25 241 ASN A CA 1
ATOM 1870 C C . ASN A 1 241 ? -12.263 -5.023 -4.059 1.00 92.25 241 ASN A C 1
ATOM 1872 O O . ASN A 1 241 ? -11.791 -6.017 -4.582 1.00 92.25 241 ASN A O 1
ATOM 1876 N N . GLY A 1 242 ? -11.487 -4.019 -3.650 1.00 92.94 242 GLY A N 1
ATOM 1877 C CA . GLY A 1 242 ? -10.055 -3.933 -3.995 1.00 92.94 242 GLY A CA 1
ATOM 1878 C C . GLY A 1 242 ? -9.779 -3.137 -5.275 1.00 92.94 242 GLY A C 1
ATOM 1879 O O . GLY A 1 242 ? -8.722 -2.545 -5.415 1.00 92.94 242 GLY A O 1
ATOM 1880 N N . GLU A 1 243 ? -10.791 -2.980 -6.124 1.00 91.88 243 GLU A N 1
ATOM 1881 C CA . GLU A 1 243 ? -10.666 -2.515 -7.513 1.00 91.88 243 GLU A CA 1
ATOM 1882 C C . GLU A 1 243 ? -10.630 -0.972 -7.663 1.00 91.88 243 GLU A C 1
ATOM 1884 O O . GLU A 1 243 ? -11.136 -0.406 -8.639 1.00 91.88 243 GLU A O 1
ATOM 1889 N N . GLY A 1 244 ? -10.201 -0.253 -6.619 1.00 89.75 244 GLY A N 1
ATOM 1890 C CA . GLY A 1 244 ? -10.228 1.220 -6.584 1.00 89.75 244 GLY A CA 1
ATOM 1891 C C . GLY A 1 244 ? -9.107 1.845 -7.409 1.00 89.75 244 GLY A C 1
ATOM 1892 O O . GLY A 1 244 ? -9.315 2.825 -8.132 1.00 89.75 244 GLY A O 1
ATOM 1893 N N . SER A 1 245 ? -7.934 1.223 -7.361 1.00 89.31 245 SER A N 1
ATOM 1894 C CA . SER A 1 245 ? -6.744 1.644 -8.091 1.00 89.31 245 SER A CA 1
ATOM 1895 C C . SER A 1 245 ? -6.949 1.555 -9.606 1.00 89.31 245 SER A C 1
ATOM 1897 O O . SER A 1 245 ? -6.607 2.483 -10.326 1.00 89.31 245 SER A O 1
ATOM 1899 N N . GLU A 1 246 ? -7.632 0.527 -10.099 1.00 90.19 246 GLU A N 1
ATOM 1900 C CA . GLU A 1 246 ? -7.994 0.324 -11.504 1.00 90.19 246 GLU A CA 1
ATOM 1901 C C . GLU A 1 246 ? -8.929 1.428 -12.014 1.00 90.19 246 GLU A C 1
ATOM 1903 O O . GLU A 1 246 ? -8.785 1.911 -13.143 1.00 90.19 246 GLU A O 1
ATOM 1908 N N . ARG A 1 247 ? -9.863 1.893 -11.170 1.00 89.50 247 ARG A N 1
ATOM 1909 C CA . ARG A 1 247 ? -10.714 3.054 -11.483 1.00 89.50 247 ARG A CA 1
ATOM 1910 C C . ARG A 1 247 ? -9.895 4.342 -11.542 1.00 89.50 247 ARG A C 1
ATOM 1912 O O . ARG A 1 247 ? -10.125 5.151 -12.445 1.00 89.50 247 ARG A O 1
ATOM 1919 N N . ILE A 1 248 ? -8.913 4.508 -10.654 1.00 88.50 248 ILE A N 1
ATOM 1920 C CA . ILE A 1 248 ? -7.933 5.599 -10.724 1.00 88.50 248 ILE A CA 1
ATOM 1921 C C . ILE A 1 248 ? -7.144 5.492 -12.040 1.00 88.50 248 ILE A C 1
ATOM 1923 O O . ILE A 1 248 ? -7.163 6.432 -12.831 1.00 88.50 248 ILE A O 1
ATOM 1927 N N . TRP A 1 249 ? -6.529 4.358 -12.365 1.00 87.62 249 TRP A N 1
ATOM 1928 C CA . TRP A 1 249 ? -5.764 4.164 -13.603 1.00 87.62 249 TRP A CA 1
ATOM 1929 C C . TRP A 1 249 ? -6.576 4.425 -14.873 1.00 87.62 249 TRP A C 1
ATOM 1931 O O . TRP A 1 249 ? -6.096 5.096 -15.788 1.00 87.62 249 TRP A O 1
ATOM 1941 N N . SER A 1 250 ? -7.832 3.978 -14.911 1.00 88.00 250 SER A N 1
ATOM 1942 C CA . SER A 1 250 ? -8.741 4.226 -16.033 1.00 88.00 250 SER A CA 1
ATOM 1943 C C . SER A 1 250 ? -8.972 5.725 -16.277 1.00 88.00 250 SER A C 1
ATOM 1945 O O . SER A 1 250 ? -8.890 6.178 -17.424 1.00 88.00 250 SER A O 1
ATOM 1947 N N . ARG A 1 251 ? -9.162 6.526 -15.212 1.00 85.50 251 ARG A N 1
ATOM 1948 C CA . ARG A 1 251 ? -9.257 7.999 -15.310 1.00 85.50 251 ARG A CA 1
ATOM 1949 C C . ARG A 1 251 ? -7.951 8.622 -15.818 1.00 85.50 251 ARG A C 1
ATOM 1951 O O . ARG A 1 251 ? -7.988 9.529 -16.649 1.00 85.50 251 ARG A O 1
ATOM 1958 N N . HIS A 1 252 ? -6.801 8.110 -15.380 1.00 80.12 252 HIS A N 1
ATOM 1959 C CA . HIS A 1 252 ? -5.490 8.711 -15.656 1.00 80.12 252 HIS A CA 1
ATOM 1960 C C . HIS A 1 252 ? -4.802 8.213 -16.932 1.00 80.12 252 HIS A C 1
ATOM 1962 O O . HIS A 1 252 ? -3.795 8.792 -17.347 1.00 80.12 252 HIS A O 1
ATOM 1968 N N . ARG A 1 253 ? -5.396 7.239 -17.637 1.00 85.50 253 ARG A N 1
ATOM 1969 C CA . ARG A 1 253 ? -4.873 6.675 -18.894 1.00 85.50 253 ARG A CA 1
ATOM 1970 C C . ARG A 1 253 ? -4.512 7.724 -19.956 1.00 85.50 253 ARG A C 1
ATOM 1972 O O . ARG A 1 253 ? -3.598 7.513 -20.746 1.00 85.50 253 ARG A O 1
ATOM 1979 N N . ARG A 1 254 ? -5.228 8.858 -19.988 1.00 84.38 254 ARG A N 1
ATOM 1980 C CA . ARG A 1 254 ? -5.001 9.956 -20.950 1.00 84.38 254 ARG A CA 1
ATOM 1981 C C . ARG A 1 254 ? -3.674 10.685 -20.724 1.00 84.38 254 ARG A C 1
ATOM 1983 O O . ARG A 1 254 ? -3.134 11.242 -21.672 1.00 84.38 254 ARG A O 1
ATOM 1990 N N . TYR A 1 255 ? -3.138 10.653 -19.504 1.00 79.88 255 TYR A N 1
ATOM 1991 C CA . TYR A 1 255 ? -1.894 11.336 -19.149 1.00 79.88 255 TYR A CA 1
ATOM 1992 C C . TYR A 1 255 ? -0.641 10.502 -19.440 1.00 79.88 255 TYR A C 1
ATOM 1994 O O . TYR A 1 255 ? 0.435 11.076 -19.572 1.00 79.88 255 TYR A O 1
ATOM 2002 N N . ILE A 1 256 ? -0.765 9.180 -19.623 1.00 82.44 256 ILE A N 1
ATOM 2003 C CA . ILE A 1 256 ? 0.350 8.274 -19.958 1.00 82.44 256 ILE A CA 1
ATOM 2004 C C . ILE A 1 256 ? 1.263 8.821 -21.084 1.00 82.44 256 ILE A C 1
ATOM 2006 O O . ILE A 1 256 ? 2.466 8.923 -20.851 1.00 82.44 256 ILE A O 1
ATOM 2010 N N . PRO A 1 257 ? 0.770 9.216 -22.280 1.00 82.12 257 PRO A N 1
ATOM 2011 C CA . PRO A 1 257 ? 1.631 9.713 -23.366 1.00 82.12 257 PRO A CA 1
ATOM 2012 C C . PRO A 1 257 ? 2.214 11.124 -23.148 1.00 82.12 257 PRO A C 1
ATOM 2014 O O . PRO A 1 257 ? 3.109 11.528 -23.900 1.00 82.12 257 PRO A O 1
ATOM 2017 N N . ILE A 1 258 ? 1.699 11.874 -22.167 1.00 80.06 258 ILE A N 1
ATOM 2018 C CA . ILE A 1 258 ? 2.196 13.201 -21.771 1.00 80.06 258 ILE A CA 1
ATOM 2019 C C . ILE A 1 258 ? 3.328 13.006 -20.759 1.00 80.06 258 ILE A C 1
ATOM 2021 O O . ILE A 1 258 ? 4.473 13.366 -21.023 1.00 80.06 258 ILE A O 1
ATOM 2025 N N . LEU A 1 259 ? 3.021 12.317 -19.656 1.00 76.88 259 LEU A N 1
ATOM 2026 C CA . LEU A 1 259 ? 3.941 12.034 -18.552 1.00 76.88 259 LEU A CA 1
ATOM 2027 C C . LEU A 1 259 ? 5.176 11.245 -18.999 1.00 76.88 259 LEU A C 1
ATOM 2029 O O . LEU A 1 259 ? 6.275 11.454 -18.497 1.00 76.88 259 LEU A O 1
ATOM 2033 N N . ARG A 1 260 ? 5.029 10.401 -20.029 1.00 81.38 260 ARG A N 1
ATOM 2034 C CA . ARG A 1 260 ? 6.147 9.666 -20.632 1.00 81.38 260 ARG A CA 1
ATOM 2035 C C . ARG A 1 260 ? 7.286 10.561 -21.140 1.00 81.38 260 ARG A C 1
ATOM 2037 O O . ARG A 1 260 ? 8.404 10.078 -21.290 1.00 81.38 260 ARG A O 1
ATOM 2044 N N . ARG A 1 261 ? 7.019 11.841 -21.418 1.00 77.25 261 ARG A N 1
ATOM 2045 C CA . ARG A 1 261 ? 7.994 12.812 -21.949 1.00 77.25 261 ARG A CA 1
ATOM 2046 C C . ARG A 1 261 ? 8.197 14.049 -21.064 1.00 77.25 261 ARG A C 1
ATOM 2048 O O . ARG A 1 261 ? 9.053 14.861 -21.389 1.00 77.25 261 ARG A O 1
ATOM 2055 N N . SER A 1 262 ? 7.444 14.203 -19.975 1.00 67.81 262 SER A N 1
ATOM 2056 C CA . SER A 1 262 ? 7.534 15.375 -19.095 1.00 67.81 262 SER A CA 1
ATOM 2057 C C . SER A 1 262 ? 8.769 15.346 -18.196 1.00 67.81 262 SER A C 1
ATOM 2059 O O . SER A 1 262 ? 9.141 14.285 -17.703 1.00 67.81 262 SER A O 1
ATOM 2061 N N . GLY A 1 263 ? 9.327 16.516 -17.877 1.00 59.62 263 GLY A N 1
ATOM 2062 C CA . GLY A 1 263 ? 10.479 16.633 -16.973 1.00 59.62 263 GLY A CA 1
ATOM 2063 C C . GLY A 1 263 ? 10.191 16.386 -15.484 1.00 59.62 263 GLY A C 1
ATOM 2064 O O . GLY A 1 263 ? 11.127 16.250 -14.701 1.00 59.62 263 GLY A O 1
ATOM 2065 N N . VAL A 1 264 ? 8.923 16.325 -15.064 1.00 57.88 264 VAL A N 1
ATOM 2066 C CA . VAL A 1 264 ? 8.509 15.935 -13.702 1.00 57.88 264 VAL A CA 1
ATOM 2067 C C . VAL A 1 264 ? 7.175 15.195 -13.784 1.00 57.88 264 VAL A C 1
ATOM 2069 O O . VAL A 1 264 ? 6.259 15.655 -14.467 1.00 57.88 264 VAL A O 1
ATOM 2072 N N . SER A 1 265 ? 7.056 14.069 -13.084 1.00 52.09 265 SER A N 1
ATOM 2073 C CA . SER A 1 265 ? 5.820 13.287 -12.996 1.00 52.09 265 SER A CA 1
ATOM 2074 C C . SER A 1 265 ? 4.852 13.920 -11.995 1.00 52.09 265 SER A C 1
ATOM 2076 O O . SER A 1 265 ? 5.007 13.754 -10.788 1.00 52.09 265 SER A O 1
ATOM 2078 N N . ILE A 1 266 ? 3.856 14.672 -12.484 1.00 50.62 266 ILE A N 1
ATOM 2079 C CA . ILE A 1 266 ? 2.895 15.392 -11.626 1.00 50.62 266 ILE A CA 1
ATOM 2080 C C . ILE A 1 266 ? 1.478 14.806 -11.723 1.00 50.62 266 ILE A C 1
ATOM 2082 O O . ILE A 1 266 ? 0.885 14.693 -12.797 1.00 50.62 266 ILE A O 1
ATOM 2086 N N . LEU A 1 267 ? 0.959 14.458 -10.541 1.00 48.19 267 LEU A N 1
ATOM 2087 C CA . LEU A 1 267 ? -0.257 13.704 -10.213 1.00 48.19 267 LEU A CA 1
ATOM 2088 C C . LEU A 1 267 ? -0.673 14.106 -8.766 1.00 48.19 267 LEU A C 1
ATOM 2090 O O . LEU A 1 267 ? 0.210 14.356 -7.952 1.00 48.19 267 LEU A O 1
ATOM 2094 N N . LEU A 1 268 ? -1.930 14.168 -8.301 1.00 47.56 268 LEU A N 1
ATOM 2095 C CA . LEU A 1 268 ? -3.279 14.187 -8.899 1.00 47.56 268 LEU A CA 1
ATOM 2096 C C . LEU A 1 268 ? -4.234 14.916 -7.940 1.00 47.56 268 LEU A C 1
ATOM 2098 O O . LEU A 1 268 ? -4.012 14.874 -6.730 1.00 47.56 268 LEU A O 1
ATOM 2102 N N . LYS A 1 269 ? -5.355 15.463 -8.445 1.00 36.81 269 LYS A N 1
ATOM 2103 C CA . LYS A 1 269 ? -6.462 15.929 -7.587 1.00 36.81 269 LYS A CA 1
ATOM 2104 C C . LYS A 1 269 ? -7.796 16.072 -8.348 1.00 36.81 269 LYS A C 1
ATOM 2106 O O . LYS A 1 269 ? -8.052 17.144 -8.843 1.00 36.81 269 LYS A O 1
ATOM 2111 N N . ASP A 1 270 ? -8.612 15.021 -8.513 1.00 40.88 270 ASP A N 1
ATOM 2112 C CA . ASP A 1 270 ? -9.829 14.992 -9.387 1.00 40.88 270 ASP A CA 1
ATOM 2113 C C . ASP A 1 270 ? -10.703 16.276 -9.336 1.00 40.88 270 ASP A C 1
ATOM 2115 O O . ASP A 1 270 ? -10.881 16.835 -8.267 1.00 40.88 270 ASP A O 1
ATOM 2119 N N . ASP A 1 271 ? -11.284 16.753 -10.449 1.00 40.19 271 ASP A N 1
ATOM 2120 C CA . ASP A 1 271 ? -11.771 18.142 -10.621 1.00 40.19 271 ASP A CA 1
ATOM 2121 C C . ASP A 1 271 ? -13.163 18.408 -10.011 1.00 40.19 271 ASP A C 1
ATOM 2123 O O . ASP A 1 271 ? -13.618 19.545 -9.926 1.00 40.19 271 ASP A O 1
ATOM 2127 N N . ARG A 1 272 ? -13.809 17.373 -9.454 1.00 45.12 272 ARG A N 1
ATOM 2128 C CA . ARG A 1 272 ? -14.846 17.566 -8.415 1.00 45.12 272 ARG A CA 1
ATOM 2129 C C . ARG A 1 272 ? -14.240 18.038 -7.070 1.00 45.12 272 ARG A C 1
ATOM 2131 O O . ARG A 1 272 ? -14.981 18.342 -6.141 1.00 45.12 272 ARG A O 1
ATOM 2138 N N . LEU A 1 273 ? -12.903 18.098 -6.997 1.00 40.25 273 LEU A N 1
ATOM 2139 C CA . LEU A 1 273 ? -12.002 18.533 -5.917 1.00 40.25 273 LEU A CA 1
ATOM 2140 C C . LEU A 1 273 ? -10.764 19.352 -6.431 1.00 40.25 273 LEU A C 1
ATOM 2142 O O . LEU A 1 273 ? -9.905 19.708 -5.619 1.00 40.25 273 LEU A O 1
ATOM 2146 N N . GLY A 1 274 ? -10.680 19.694 -7.731 1.00 34.31 274 GLY A N 1
ATOM 2147 C CA . GLY A 1 274 ? -9.695 20.600 -8.374 1.00 34.31 274 GLY A CA 1
ATOM 2148 C C . GLY A 1 274 ? -8.398 20.000 -8.981 1.00 34.31 274 GLY A C 1
ATOM 2149 O O . GLY A 1 274 ? -7.382 20.039 -8.284 1.00 34.31 274 GLY A O 1
ATOM 2150 N N . VAL A 1 275 ? -8.351 19.555 -10.261 1.00 47.34 275 VAL A N 1
ATOM 2151 C CA . VAL A 1 275 ? -7.093 19.061 -10.908 1.00 47.34 275 VAL A CA 1
ATOM 2152 C C . VAL A 1 275 ? -6.398 20.195 -11.639 1.00 47.34 275 VAL A C 1
ATOM 2154 O O . VAL A 1 275 ? -6.983 20.883 -12.469 1.00 47.34 275 VAL A O 1
ATOM 2157 N N . SER A 1 276 ? -5.087 20.286 -11.465 1.00 40.00 276 SER A N 1
ATOM 2158 C CA . SER A 1 276 ? -4.215 20.871 -12.479 1.00 40.00 276 SER A CA 1
ATOM 2159 C C . SER A 1 276 ? -3.147 19.851 -12.848 1.00 40.00 276 SER A C 1
ATOM 2161 O O . SER A 1 276 ? -2.316 19.498 -12.012 1.00 40.00 276 SER A O 1
ATOM 2163 N N . LEU A 1 277 ? -3.186 19.337 -14.085 1.00 40.53 277 LEU A N 1
ATOM 2164 C CA . LEU A 1 277 ? -1.994 18.705 -14.642 1.00 40.53 277 LEU A CA 1
ATOM 2165 C C . LEU A 1 277 ? -0.989 19.816 -14.933 1.00 40.53 277 LEU A C 1
ATOM 2167 O O . LEU A 1 277 ? -1.341 20.872 -15.461 1.00 40.53 277 LEU A O 1
ATOM 2171 N N . TYR A 1 278 ? 0.252 19.539 -14.578 1.00 45.34 278 TYR A N 1
ATOM 2172 C CA . TYR A 1 278 ? 1.340 20.484 -14.561 1.00 45.34 278 TYR A CA 1
ATOM 2173 C C . TYR A 1 278 ? 2.552 19.758 -15.129 1.00 45.34 278 TYR A C 1
ATOM 2175 O O . TYR A 1 278 ? 3.145 18.930 -14.453 1.00 45.34 278 TYR A O 1
ATOM 2183 N N . THR A 1 279 ? 2.901 20.003 -16.390 1.00 42.72 279 THR A N 1
ATOM 2184 C CA . THR A 1 279 ? 4.095 19.393 -16.992 1.00 42.72 279 THR A CA 1
ATOM 2185 C C . THR A 1 279 ? 4.897 20.424 -17.761 1.00 42.72 279 THR A C 1
ATOM 2187 O O . THR A 1 279 ? 4.334 21.265 -18.463 1.00 42.72 279 THR A O 1
ATOM 2190 N N . SER A 1 280 ? 6.217 20.320 -17.640 1.00 42.78 280 SER A N 1
ATOM 2191 C CA . SER A 1 280 ? 7.192 21.025 -18.464 1.00 42.78 280 SER A CA 1
ATOM 2192 C C . SER A 1 280 ? 7.747 20.069 -19.523 1.00 42.78 280 SER A C 1
ATOM 2194 O O . SER A 1 280 ? 8.170 18.953 -19.205 1.00 42.78 280 SER A O 1
ATOM 2196 N N . ASP A 1 281 ? 7.728 20.513 -20.780 1.00 43.16 281 ASP A N 1
ATOM 2197 C CA . ASP A 1 281 ? 8.350 19.834 -21.920 1.00 43.16 281 ASP A CA 1
ATOM 2198 C C . ASP A 1 281 ? 9.539 20.672 -22.415 1.00 43.16 281 ASP A C 1
ATOM 2200 O O . ASP A 1 281 ? 9.390 21.840 -22.784 1.00 43.16 281 ASP A O 1
ATOM 2204 N N . ARG A 1 282 ? 10.734 20.068 -22.410 1.00 39.31 282 ARG A N 1
ATOM 2205 C CA . ARG A 1 282 ? 11.976 20.711 -22.869 1.00 39.31 282 ARG A CA 1
ATOM 2206 C C . ARG A 1 282 ? 12.008 20.940 -24.380 1.00 39.31 282 ARG A C 1
ATOM 2208 O O . ARG A 1 282 ? 12.713 21.841 -24.818 1.00 39.31 282 ARG A O 1
ATOM 2215 N N . ASN A 1 283 ? 11.278 20.155 -25.173 1.00 41.47 283 ASN A N 1
ATOM 2216 C CA . ASN A 1 283 ? 11.327 20.248 -26.636 1.00 41.47 283 ASN A CA 1
ATOM 2217 C C . ASN A 1 283 ? 10.478 21.392 -27.201 1.00 41.47 283 ASN A C 1
ATOM 2219 O O . ASN A 1 283 ? 10.691 21.801 -28.340 1.00 41.47 283 ASN A O 1
ATOM 2223 N N . THR A 1 284 ? 9.512 21.897 -26.433 1.00 43.91 284 THR A N 1
ATOM 2224 C CA . THR A 1 284 ? 8.585 22.951 -26.873 1.00 43.91 284 THR A CA 1
ATOM 2225 C C . THR A 1 284 ? 8.700 24.243 -26.067 1.00 43.91 284 THR A C 1
ATOM 2227 O O . THR A 1 284 ? 8.130 25.251 -26.474 1.00 43.91 284 THR A O 1
ATOM 2230 N N . ASN A 1 285 ? 9.401 24.231 -24.925 1.00 38.50 285 ASN A N 1
ATOM 2231 C CA . ASN A 1 285 ? 9.435 25.339 -23.962 1.00 38.50 285 ASN A CA 1
ATOM 2232 C C . ASN A 1 285 ? 8.018 25.777 -23.508 1.00 38.50 285 ASN A C 1
ATOM 2234 O O . ASN A 1 285 ? 7.775 26.944 -23.186 1.00 38.50 285 ASN A O 1
ATOM 2238 N N . THR A 1 286 ? 7.061 24.836 -23.499 1.00 36.00 286 THR A N 1
ATOM 2239 C CA . THR A 1 286 ? 5.665 25.085 -23.108 1.00 36.00 286 THR A CA 1
ATOM 2240 C C . THR A 1 286 ? 5.295 24.411 -21.798 1.00 36.00 286 THR A C 1
ATOM 2242 O O . THR A 1 286 ? 5.624 23.252 -21.543 1.00 36.00 286 THR A O 1
ATOM 2245 N N . PHE A 1 287 ? 4.489 25.126 -21.029 1.00 40.66 287 PHE A N 1
ATOM 2246 C CA . PHE A 1 287 ? 3.736 24.640 -19.890 1.00 40.66 287 PHE A CA 1
ATOM 2247 C C . PHE A 1 287 ? 2.353 24.184 -20.369 1.00 40.66 287 PHE A C 1
ATOM 2249 O O . PHE A 1 287 ? 1.646 24.957 -21.016 1.00 40.66 287 PHE A O 1
ATOM 2256 N N . SER A 1 288 ? 1.939 22.952 -20.073 1.00 40.03 288 SER A N 1
ATOM 2257 C CA . SER A 1 288 ? 0.583 22.485 -20.401 1.00 40.03 288 SER A CA 1
ATOM 2258 C C . SER A 1 288 ? -0.296 22.445 -19.156 1.00 40.03 288 SER A C 1
ATOM 2260 O O . SER A 1 288 ? -0.016 21.686 -18.228 1.00 40.03 288 SER A O 1
ATOM 2262 N N . PHE A 1 289 ? -1.370 23.234 -19.170 1.00 37.53 289 PHE A N 1
ATOM 2263 C CA . PHE A 1 289 ? -2.401 23.268 -18.137 1.00 37.53 289 PHE A CA 1
ATOM 2264 C C . PHE A 1 289 ? -3.655 22.542 -18.631 1.00 37.53 289 PHE A C 1
ATOM 2266 O O . PHE A 1 289 ? -4.185 22.867 -19.693 1.00 37.53 289 PHE A O 1
ATOM 2273 N N . SER A 1 290 ? -4.139 21.572 -17.856 1.00 38.84 290 SER A N 1
ATOM 2274 C CA . SER A 1 290 ? -5.339 20.789 -18.174 1.00 38.84 290 SER A CA 1
ATOM 2275 C C . SER A 1 290 ? -6.259 20.707 -16.957 1.00 38.84 290 SER A C 1
ATOM 2277 O O . SER A 1 290 ? -6.078 19.828 -16.111 1.00 38.84 290 SER A O 1
ATOM 2279 N N . THR A 1 291 ? -7.264 21.582 -16.903 1.00 34.91 291 THR A N 1
ATOM 2280 C CA . THR A 1 291 ? -8.521 21.309 -16.182 1.00 34.91 291 THR A CA 1
ATOM 2281 C C . THR A 1 291 ? -9.423 20.448 -17.063 1.00 34.91 291 THR A C 1
ATOM 2283 O O . THR A 1 291 ? -9.242 20.400 -18.282 1.00 34.91 291 THR A O 1
ATOM 2286 N N . GLY A 1 292 ? -10.397 19.750 -16.472 1.00 36.34 292 GLY A N 1
ATOM 2287 C CA . GLY A 1 292 ? -11.120 18.618 -17.086 1.00 36.34 292 GLY A CA 1
ATOM 2288 C C . GLY A 1 292 ? -11.882 18.829 -18.414 1.00 36.34 292 GLY A C 1
ATOM 2289 O O . GLY A 1 292 ? -12.532 17.887 -18.868 1.00 36.34 292 GLY A O 1
ATOM 2290 N N . SER A 1 293 ? -11.797 20.003 -19.050 1.00 31.78 293 SER A N 1
ATOM 2291 C CA . SER A 1 293 ? -12.474 20.348 -20.313 1.00 31.78 293 SER A CA 1
ATOM 2292 C C . SER A 1 293 ? -11.582 21.007 -21.381 1.00 31.78 293 SER A C 1
ATOM 2294 O O . SER A 1 293 ? -12.040 21.157 -22.511 1.00 31.78 293 SER A O 1
ATOM 2296 N N . SER A 1 294 ? -10.342 21.416 -21.077 1.00 31.06 294 SER A N 1
ATOM 2297 C CA . SER A 1 294 ? -9.446 22.074 -22.048 1.00 31.06 294 SER A CA 1
ATOM 2298 C C . SER A 1 294 ? -7.975 21.879 -21.685 1.00 31.06 294 SER A C 1
ATOM 2300 O O . SER A 1 294 ? -7.610 21.997 -20.518 1.00 31.06 294 SER A O 1
ATOM 2302 N N . CYS A 1 295 ? -7.127 21.637 -22.688 1.00 33.88 295 CYS A N 1
ATOM 2303 C CA . CYS A 1 295 ? -5.674 21.617 -22.533 1.00 33.88 295 CYS A CA 1
ATOM 2304 C C . CYS A 1 295 ? -5.089 22.880 -23.178 1.00 33.88 295 CYS A C 1
ATOM 2306 O O . CYS A 1 295 ? -5.125 23.026 -24.400 1.00 33.88 295 CYS A O 1
ATOM 2308 N N . THR A 1 296 ? -4.565 23.791 -22.360 1.00 33.34 296 THR A N 1
ATOM 2309 C CA . THR A 1 296 ? -3.990 25.065 -22.806 1.00 33.34 296 THR A CA 1
ATOM 2310 C C . THR A 1 296 ? -2.469 25.003 -22.705 1.00 33.34 296 THR A C 1
ATOM 2312 O O . THR A 1 296 ? -1.923 24.752 -21.629 1.00 33.34 296 THR A O 1
ATOM 2315 N N . LEU A 1 297 ? -1.782 25.257 -23.820 1.00 34.81 297 LEU A N 1
ATOM 2316 C CA . LEU A 1 297 ? -0.329 25.424 -23.867 1.00 34.81 297 LEU A CA 1
ATOM 2317 C C . LEU A 1 297 ? 0.023 26.895 -23.613 1.00 34.81 297 LEU A C 1
ATOM 2319 O O . LEU A 1 297 ? -0.467 27.779 -24.315 1.00 34.81 297 LEU A O 1
ATOM 2323 N N . LEU A 1 298 ? 0.878 27.154 -22.625 1.00 36.22 298 LEU A N 1
ATOM 2324 C CA . LEU A 1 298 ? 1.400 28.480 -22.293 1.00 36.22 298 LEU A CA 1
ATOM 2325 C C . LEU A 1 298 ? 2.922 28.512 -22.539 1.00 36.22 298 LEU A C 1
ATOM 2327 O O . LEU A 1 298 ? 3.622 27.625 -22.044 1.00 36.22 298 LEU A O 1
ATOM 2331 N N . PRO A 1 299 ? 3.461 29.495 -23.285 1.00 29.11 299 PRO A N 1
ATOM 2332 C CA . PRO A 1 299 ? 4.908 29.671 -23.434 1.00 29.11 299 PRO A CA 1
ATOM 2333 C C . PRO A 1 299 ? 5.562 30.098 -22.115 1.00 29.11 299 PRO A C 1
ATOM 2335 O O . PRO A 1 299 ? 4.983 30.901 -21.379 1.00 29.11 299 PRO A O 1
ATOM 2338 N N . LEU A 1 300 ? 6.779 29.617 -21.848 1.00 34.25 300 LEU A N 1
ATOM 2339 C CA . LEU A 1 300 ? 7.557 29.989 -20.657 1.00 34.25 300 LEU A CA 1
ATOM 2340 C C . LEU A 1 300 ? 7.903 31.491 -20.585 1.00 34.25 300 LEU A C 1
ATOM 2342 O O . LEU A 1 300 ? 7.981 32.050 -19.495 1.00 34.25 300 LEU A O 1
ATOM 2346 N N . ASP A 1 301 ? 8.022 32.168 -21.727 1.00 34.47 301 ASP A N 1
ATOM 2347 C CA . ASP A 1 301 ? 8.630 33.507 -21.835 1.00 34.47 301 ASP A CA 1
ATOM 2348 C C . ASP A 1 301 ? 7.718 34.683 -21.405 1.00 34.47 301 ASP A C 1
ATOM 2350 O O . ASP A 1 301 ? 7.996 35.838 -21.727 1.00 34.47 301 ASP A O 1
ATOM 2354 N N . LYS A 1 302 ? 6.590 34.422 -20.722 1.00 32.28 302 LYS A N 1
ATOM 2355 C CA . LYS A 1 302 ? 5.574 35.446 -20.383 1.00 32.28 302 LYS A CA 1
ATOM 2356 C C . LYS A 1 302 ? 5.469 35.847 -18.910 1.00 32.28 302 LYS A C 1
ATOM 2358 O O . LYS A 1 302 ? 4.653 36.713 -18.599 1.00 32.28 302 LYS A O 1
ATOM 2363 N N . TYR A 1 303 ? 6.289 35.284 -18.025 1.00 33.84 303 TYR A N 1
ATOM 2364 C CA . TYR A 1 303 ? 6.319 35.670 -16.611 1.00 33.84 303 TYR A CA 1
ATOM 2365 C C . TYR A 1 303 ? 7.763 35.880 -16.140 1.00 33.84 303 TYR A C 1
ATOM 2367 O O . TYR A 1 303 ? 8.515 34.907 -16.087 1.00 33.84 303 TYR A O 1
ATOM 2375 N N . PRO A 1 304 ? 8.178 37.117 -15.798 1.00 29.34 304 PRO A N 1
ATOM 2376 C CA . PRO A 1 304 ? 9.465 37.327 -15.151 1.00 29.34 304 PRO A CA 1
ATOM 2377 C C . PRO A 1 304 ? 9.451 36.694 -13.754 1.00 29.34 304 PRO A C 1
ATOM 2379 O O . PRO A 1 304 ? 8.469 36.806 -13.017 1.00 29.34 304 PRO A O 1
ATOM 2382 N N . LEU A 1 305 ? 10.556 36.043 -13.395 1.00 31.73 305 LEU A N 1
ATOM 2383 C CA . LEU A 1 305 ? 10.812 35.583 -12.033 1.00 31.73 305 LEU A CA 1
ATOM 2384 C C . LEU A 1 305 ? 10.910 36.812 -11.121 1.00 31.73 305 LEU A C 1
ATOM 2386 O O . LEU A 1 305 ? 11.808 37.636 -11.287 1.00 31.73 305 LEU A O 1
ATOM 2390 N N . ALA A 1 306 ? 9.968 36.952 -10.190 1.00 28.83 306 ALA A N 1
ATOM 2391 C CA . ALA A 1 306 ? 9.992 38.010 -9.191 1.00 28.83 306 ALA A CA 1
ATOM 2392 C C . ALA A 1 306 ? 10.831 37.561 -7.986 1.00 28.83 306 ALA A C 1
ATOM 2394 O O . ALA A 1 306 ? 10.323 36.906 -7.075 1.00 28.83 306 ALA A O 1
ATOM 2395 N N . ASP A 1 307 ? 12.116 37.914 -7.996 1.00 28.83 307 ASP A N 1
ATOM 2396 C CA . ASP A 1 307 ? 12.946 37.905 -6.792 1.00 28.83 307 ASP A CA 1
ATOM 2397 C C . ASP A 1 307 ? 12.583 39.098 -5.890 1.00 28.83 307 ASP A C 1
ATOM 2399 O O . ASP A 1 307 ? 12.519 40.237 -6.354 1.00 28.83 307 ASP A O 1
ATOM 2403 N N . GLY A 1 308 ? 12.439 38.846 -4.585 1.00 26.11 308 GLY A N 1
ATOM 2404 C CA . GLY A 1 308 ? 12.489 39.879 -3.541 1.00 26.11 308 GLY A CA 1
ATOM 2405 C C . GLY A 1 308 ? 11.162 40.239 -2.858 1.00 26.11 308 GLY A C 1
ATOM 2406 O O . GLY A 1 308 ? 10.152 40.523 -3.496 1.00 26.11 308 GLY A O 1
ATOM 2407 N N . CYS A 1 309 ? 11.195 40.290 -1.522 1.00 29.38 309 CYS A N 1
ATOM 2408 C CA . CYS A 1 309 ? 10.151 40.908 -0.704 1.00 29.38 309 CYS A CA 1
ATOM 2409 C C . CYS A 1 309 ? 10.167 42.439 -0.841 1.00 29.38 309 CYS A C 1
ATOM 2411 O O . CYS A 1 309 ? 11.213 43.047 -0.615 1.00 29.38 309 CYS A O 1
ATOM 2413 N N . ALA A 1 310 ? 9.000 43.049 -1.051 1.00 26.11 310 ALA A N 1
ATOM 2414 C CA . ALA A 1 310 ? 8.650 44.375 -0.536 1.00 26.11 310 ALA A CA 1
ATOM 2415 C C . ALA A 1 310 ? 7.119 44.547 -0.535 1.00 26.11 310 ALA A C 1
ATOM 2417 O O . ALA A 1 310 ? 6.417 43.875 -1.293 1.00 26.11 310 ALA A O 1
ATOM 2418 N N . ASP A 1 311 ? 6.619 45.418 0.338 1.00 28.08 311 ASP A N 1
ATOM 2419 C CA . ASP A 1 311 ? 5.192 45.613 0.595 1.00 28.08 311 ASP A CA 1
ATOM 2420 C C . ASP A 1 311 ? 4.433 46.435 -0.469 1.00 28.08 311 ASP A C 1
ATOM 2422 O O . ASP A 1 311 ? 4.987 47.252 -1.203 1.00 28.08 311 ASP A O 1
ATOM 2426 N N . ASP A 1 312 ? 3.112 46.281 -0.371 1.00 29.19 312 ASP A N 1
ATOM 2427 C CA . ASP A 1 312 ? 2.068 47.295 -0.561 1.00 29.19 312 ASP A CA 1
ATOM 2428 C C . ASP A 1 312 ? 1.372 47.517 -1.927 1.00 29.19 312 ASP A C 1
ATOM 2430 O O . ASP A 1 312 ? 1.912 47.431 -3.025 1.00 29.19 312 ASP A O 1
ATOM 2434 N N . SER A 1 313 ? 0.076 47.798 -1.778 1.00 34.16 313 SER A N 1
ATOM 2435 C CA . SER A 1 313 ? -1.015 48.074 -2.723 1.00 34.16 313 SER A CA 1
ATOM 2436 C C . SER A 1 313 ? -0.738 48.304 -4.228 1.00 34.16 313 SER A C 1
ATOM 2438 O O . SER A 1 313 ? -0.109 49.286 -4.615 1.00 34.16 313 SER A O 1
ATOM 2440 N N . SER A 1 314 ? -1.431 47.549 -5.105 1.00 29.00 314 SER A N 1
ATOM 2441 C CA . SER A 1 314 ? -2.296 48.123 -6.173 1.00 29.00 314 SER A CA 1
ATOM 2442 C C . SER A 1 314 ? -3.060 47.090 -7.041 1.00 29.00 314 SER A C 1
ATOM 2444 O O . SER A 1 314 ? -2.553 46.042 -7.420 1.00 29.00 314 SER A O 1
ATOM 2446 N N . SER A 1 315 ? -4.321 47.430 -7.345 1.00 28.77 315 SER A N 1
ATOM 2447 C CA . SER A 1 315 ? -5.192 47.004 -8.470 1.00 28.77 315 SER A CA 1
ATOM 2448 C C . SER A 1 315 ? -4.955 45.675 -9.227 1.00 28.77 315 SER A C 1
ATOM 2450 O O . SER A 1 315 ? -4.062 45.564 -10.065 1.00 28.77 315 SER A O 1
ATOM 2452 N N . TRP A 1 316 ? -5.931 44.760 -9.134 1.00 30.14 316 TRP A N 1
ATOM 2453 C CA . TRP A 1 316 ? -6.158 43.708 -10.141 1.00 30.14 316 TRP A CA 1
ATOM 2454 C C . TRP A 1 316 ? -6.865 44.270 -11.396 1.00 30.14 316 TRP A C 1
ATOM 2456 O O . TRP A 1 316 ? -7.855 44.992 -11.243 1.00 30.14 316 TRP A O 1
ATOM 2466 N N . PRO A 1 317 ? -6.460 43.903 -12.629 1.00 29.34 317 PRO A N 1
ATOM 2467 C CA . PRO A 1 317 ? -7.214 44.235 -13.839 1.00 29.34 317 PRO A CA 1
ATOM 2468 C C . PRO A 1 317 ? -8.480 43.358 -13.986 1.00 29.34 317 PRO A C 1
ATOM 2470 O O . PRO A 1 317 ? -8.499 42.208 -13.532 1.00 29.34 317 PRO A O 1
ATOM 2473 N N . PRO A 1 318 ? -9.557 43.858 -14.624 1.00 33.56 318 PRO A N 1
ATOM 2474 C CA . PRO A 1 318 ? -10.825 43.137 -14.723 1.00 33.56 318 PRO A CA 1
ATOM 2475 C C . PRO A 1 318 ? -10.766 41.970 -15.720 1.00 33.56 318 PRO A C 1
ATOM 2477 O O . PRO A 1 318 ? -10.123 42.046 -16.766 1.00 33.56 318 PRO A O 1
ATOM 2480 N N . ARG A 1 319 ? -11.504 40.890 -15.425 1.00 32.06 319 ARG A N 1
ATOM 2481 C CA . ARG A 1 319 ? -11.617 39.724 -16.318 1.00 32.06 319 ARG A CA 1
ATOM 2482 C C . ARG A 1 319 ? -12.322 40.104 -17.632 1.00 32.06 319 ARG A C 1
ATOM 2484 O O . ARG A 1 319 ? -13.404 40.696 -17.563 1.00 32.06 319 ARG A O 1
ATOM 2491 N N . PRO A 1 320 ? -11.808 39.703 -18.809 1.00 30.45 320 PRO A N 1
ATOM 2492 C CA . PRO A 1 320 ? -12.552 39.838 -20.056 1.00 30.45 320 PRO A CA 1
ATOM 2493 C C . PRO A 1 320 ? -13.771 38.902 -20.055 1.00 30.45 320 PRO A C 1
ATOM 2495 O O . PRO A 1 320 ? -13.686 37.747 -19.638 1.00 30.45 320 PRO A O 1
ATOM 2498 N N . ARG A 1 321 ? -14.918 39.404 -20.529 1.00 35.81 321 ARG A N 1
ATOM 2499 C CA . ARG A 1 321 ? -16.127 38.602 -20.766 1.00 35.81 321 ARG A CA 1
ATOM 2500 C C . ARG A 1 321 ? -16.198 38.162 -22.229 1.00 35.81 321 ARG A C 1
ATOM 2502 O O . ARG A 1 321 ? -16.553 38.990 -23.068 1.00 35.81 321 ARG A O 1
ATOM 2509 N N . LYS A 1 322 ? -15.978 36.874 -22.489 1.00 35.69 322 LYS A N 1
ATOM 2510 C CA . LYS A 1 322 ? -16.872 35.947 -23.216 1.00 35.69 322 LYS A CA 1
ATOM 2511 C C . LYS A 1 322 ? -16.148 34.632 -23.482 1.00 35.69 322 LYS A C 1
ATOM 2513 O O . LYS A 1 322 ? -14.972 34.703 -23.889 1.00 35.69 322 LYS A O 1
#

Sequence (322 aa):
PIVPAELSEPSVPDALQKGRASMRLRQLCPACFASLEWGRDVRRFPDVLIQLDGNFHHRRNTNGGQGPRFYEPQLFLDDAWVASVGSRMEDLRAMHRAGPVRPHSTLPDEVVTACKESFKAAQEKDSHGVPGFHDEKGLVVGSCVHDIPLVVCNITTPGERQMYAIAIIQQLMAELPSSATLGILYDVGCVLDHSCNLYDYLGTLRPRVVMAVSILHSYGHQWACQLVYSPRRRPGFGLANGEGSERIWSRHRRYIPILRRSGVSILLKDDRLGVSLYTSDRNTNTFSFSTGSSCTLLPLDKYPLADGCADDSSSWPPRPRK

pLDDT: mean 75.9, std 23.46, range [26.11, 98.31]

InterPro domains:
  IPR040521 Kyakuja-Dileera-Zisupton transposase [PF18758] (47-263)

Radius of gyration: 23.1 Å; chains: 1; bounding box: 39×88×55 Å

Secondary structure (DSSP, 8-state):
-PPPPP------PPPPEE----HHHHHH-HHHH--SEE---TTT--SEEEEEEEETT-PEEGGG-PPP-----TTBPPHHHHHHHHHHHHHHHHHHHTS------SS-HHHHHHHHHHHHHHHHHH----TTSEEE--EEEEEETTS-EEEEEE--SSS-THHHHHHHHHHHHHSS-TT--EEEEETTHHHHHHHHHHH-TTGGGGGGEEEE--HHHHTTS-HHHHHHT-TTTSTT-TT--STHHHHHHHHHGGGHHHHTT-SS------TTS---EEEEETTTTEEEEEETTEEEEEEGGGS------------PPPPP--

Foldseek 3Di:
DDDDDDPDPPDDQDFWDFWFFAPQVCVQDVPLTVDRTAQPQQQAAFSFEKFKDWDQLLFAFPQLAADDDDDDAPAEDDVVLLVVLVVVLVVLVVVLVVDDWDPDAPDPPVQLVQLVVLVVVVVVVVQDDDPNGTQFRTKMFMGGLVLGTRHMYTRRDDDDPLSRVLSVVVVRCVRTDPSGAYEYEYLSQSNNLVSCSGRVSCPSCNSRYHYAYAQVSLVSGDPSNVCDRHLVNRHRNPPRRSCSVVVVCVVCVVCSVVSNNFNDNDDDAQPVGPGWDWTAHPVQCWTWTDDPPDTDTDHPPPDDDDDDDDDDDDDDDDDDDD